Protein 6JF1 (pdb70)

Radius of gyration: 18.83 Å; Cα contacts (8 Å, |Δi|>4): 514; chains: 1; bounding box: 34×58×37 Å

Organism: Streptococcus pneumoniae serotype 4 (strain ATCC BAA-334 / TIGR4) (NCBI:txid170187)

Structure (mmCIF, N/CA/C/O backbone):
data_6JF1
#
_entry.id   6JF1
#
_cell.length_a   54.692
_cell.length_b   75.851
_cell.length_c   75.634
_cell.angle_alpha   90.00
_cell.angle_beta   90.00
_cell.angle_gamma   90.00
#
_symmetry.space_group_name_H-M   'P 21 21 21'
#
loop_
_entity.id
_entity.type
_entity.pdbx_description
1 polymer Lipoprotein
2 non-polymer METHIONINE
3 non-polymer 'ZINC ION'
4 non-polymer 'CHLORIDE ION'
5 non-polymer 'ACETATE ION'
6 non-polymer GLYCEROL
7 water water
#
loop_
_atom_site.group_PDB
_atom_site.id
_atom_site.type_symbol
_atom_site.label_atom_id
_atom_site.label_alt_id
_atom_site.label_comp_id
_atom_site.label_asym_id
_atom_site.label_entity_id
_atom_site.label_seq_id
_atom_site.pdbx_PDB_ins_code
_atom_site.Cartn_x
_atom_site.Cartn_y
_atom_site.Cartn_z
_atom_site.occupancy
_atom_site.B_iso_or_equiv
_atom_site.auth_seq_id
_atom_site.auth_comp_id
_atom_site.auth_asym_id
_atom_site.auth_atom_id
_atom_site.pdbx_PDB_model_num
ATOM 1 N N . MET A 1 1 ? -31.550 7.858 -11.215 1.00 40.20 -21 MET A N 1
ATOM 2 C CA . MET A 1 1 ? -30.949 9.033 -11.930 1.00 54.20 -21 MET A CA 1
ATOM 3 C C . MET A 1 1 ? -29.610 9.410 -11.288 1.00 53.77 -21 MET A C 1
ATOM 4 O O . MET A 1 1 ? -29.445 9.285 -10.068 1.00 58.64 -21 MET A O 1
ATOM 9 N N . ARG A 1 2 ? -28.705 9.933 -12.125 1.00 54.88 -20 ARG A N 1
ATOM 10 C CA . ARG A 1 2 ? -27.279 10.113 -11.806 1.00 52.37 -20 ARG A CA 1
ATOM 11 C C . ARG A 1 2 ? -27.058 11.332 -10.894 1.00 47.26 -20 ARG A C 1
ATOM 12 O O . ARG A 1 2 ? -27.783 12.328 -10.948 1.00 47.29 -20 ARG A O 1
ATOM 13 N N . GLY A 1 3 ? -26.050 11.206 -10.038 1.00 42.56 -19 GLY A N 1
ATOM 14 C CA . GLY A 1 3 ? -25.528 12.302 -9.240 1.00 39.82 -19 GLY A CA 1
ATOM 15 C C . GLY A 1 3 ? -26.364 12.602 -8.000 1.00 33.52 -19 GLY A C 1
ATOM 16 O O . GLY A 1 3 ? -26.366 13.768 -7.522 1.00 30.17 -19 GLY A O 1
ATOM 17 N N . SER A 1 4 ? -27.060 11.587 -7.470 1.00 27.86 -18 SER A N 1
ATOM 18 C CA . SER A 1 4 ? -27.754 11.768 -6.196 1.00 25.65 -18 SER A CA 1
ATOM 19 C C . SER A 1 4 ? -26.768 12.265 -5.121 1.00 22.91 -18 SER A C 1
ATOM 20 O O . SER A 1 4 ? -25.578 11.926 -5.116 1.00 20.44 -18 SER A O 1
ATOM 23 N N . HIS A 1 5 ? -27.237 13.178 -4.284 1.00 19.23 -17 HIS A N 1
ATOM 24 C CA . HIS A 1 5 ? -26.377 13.822 -3.325 1.00 19.81 -17 HIS A CA 1
ATOM 25 C C . HIS A 1 5 ? -27.214 14.574 -2.287 1.00 18.07 -17 HIS A C 1
ATOM 26 O O . HIS A 1 5 ? -28.406 14.752 -2.452 1.00 19.07 -17 HIS A O 1
ATOM 33 N N . HIS A 1 6 ? -26.545 15.054 -1.265 1.00 18.39 -16 HIS A N 1
ATOM 34 C CA . HIS A 1 6 ? -27.115 16.125 -0.430 1.00 17.69 -16 HIS A CA 1
ATOM 35 C C . HIS A 1 6 ? -26.012 17.079 0.016 1.00 19.11 -16 HIS A C 1
ATOM 36 O O . HIS A 1 6 ? -24.808 16.849 -0.312 1.00 21.45 -16 HIS A O 1
ATOM 43 N N . HIS A 1 7 ? -26.403 18.128 0.760 1.00 18.50 -15 HIS A N 1
ATOM 44 C CA . HIS A 1 7 ? -25.421 19.121 1.151 1.00 19.25 -15 HIS A CA 1
ATOM 45 C C . HIS A 1 7 ? -25.366 19.160 2.664 1.00 23.69 -15 HIS A C 1
ATOM 46 O O . HIS A 1 7 ? -26.371 18.921 3.333 1.00 20.13 -15 HIS A O 1
ATOM 53 N N . HIS A 1 8 ? -24.188 19.498 3.155 1.00 23.22 -14 HIS A N 1
ATOM 54 C CA . HIS A 1 8 ? -23.946 19.582 4.581 1.00 29.18 -14 HIS A CA 1
ATOM 55 C C . HIS A 1 8 ? -23.128 20.868 4.791 1.00 35.02 -14 HIS A C 1
ATOM 56 O O . HIS A 1 8 ? -21.909 20.898 4.452 1.00 28.72 -14 HIS A O 1
ATOM 63 N N . HIS A 1 9 ? -23.851 21.964 5.130 1.00 38.05 -13 HIS A N 1
ATOM 64 C CA . HIS A 1 9 ? -23.283 23.339 5.270 1.00 36.97 -13 HIS A CA 1
ATOM 65 C C . HIS A 1 9 ? -23.029 23.637 6.748 1.00 39.48 -13 HIS A C 1
ATOM 66 O O . HIS A 1 9 ? -23.952 23.597 7.540 1.00 38.00 -13 HIS A O 1
ATOM 73 N N . HIS A 1 10 ? -21.775 23.874 7.089 1.00 36.75 -12 HIS A N 1
ATOM 74 C CA . HIS A 1 10 ? -21.443 24.709 8.214 1.00 40.65 -12 HIS A CA 1
ATOM 75 C C . HIS A 1 10 ? -21.713 26.157 7.775 1.00 43.71 -12 HIS A C 1
ATOM 76 O O . HIS A 1 10 ? -21.758 27.042 8.610 1.00 56.80 -12 HIS A O 1
ATOM 83 N N . THR A 1 26 ? -14.078 33.382 4.137 1.00 32.50 34 THR A N 1
ATOM 84 C CA . THR A 1 26 ? -14.009 32.624 2.890 1.00 37.71 34 THR A CA 1
ATOM 85 C C . THR A 1 26 ? -14.591 31.205 3.062 1.00 36.17 34 THR A C 1
ATOM 86 O O . THR A 1 26 ? -14.387 30.513 4.086 1.00 33.29 34 THR A O 1
ATOM 90 N N . THR A 1 27 ? -15.358 30.801 2.058 1.00 29.53 35 THR A N 1
ATOM 91 C CA . THR A 1 27 ? -16.057 29.544 2.078 1.00 28.61 35 THR 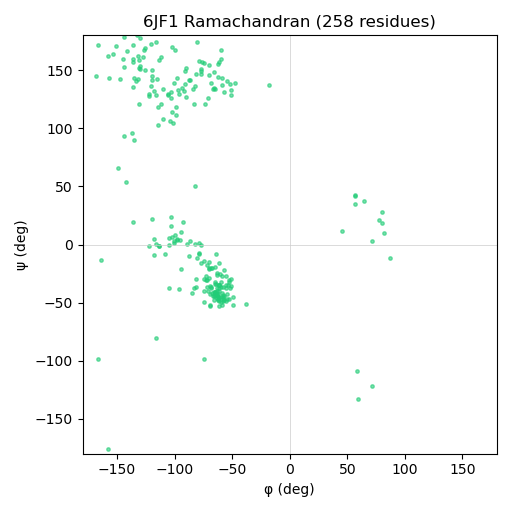A CA 1
ATOM 92 C C . THR A 1 27 ? -15.327 28.595 1.125 1.00 24.99 35 THR A C 1
ATOM 93 O O . THR A 1 27 ? -15.030 28.987 -0.001 1.00 25.21 35 THR A O 1
ATOM 97 N N . ILE A 1 28 ? -15.009 27.395 1.598 1.00 22.40 36 ILE A N 1
ATOM 98 C CA . ILE A 1 28 ? -14.361 26.361 0.757 1.00 21.69 36 ILE A CA 1
ATOM 99 C C . ILE A 1 28 ? -15.379 25.227 0.563 1.00 21.05 36 ILE A C 1
ATOM 100 O O . ILE A 1 28 ? -15.825 24.625 1.545 1.00 19.77 36 ILE A O 1
ATOM 105 N N . LYS A 1 29 ? -15.724 24.946 -0.681 1.00 20.48 37 LYS A N 1
ATOM 106 C CA . LYS A 1 29 ? -16.675 23.867 -0.998 1.00 22.96 37 LYS A CA 1
ATOM 107 C C . LYS A 1 29 ? -15.900 22.588 -1.358 1.00 21.23 37 LYS A C 1
ATOM 108 O O . LYS A 1 29 ? -14.999 22.609 -2.219 1.00 18.71 37 LYS A O 1
ATOM 112 N N . ILE A 1 30 ? -16.270 21.485 -0.721 1.00 18.69 38 ILE A N 1
ATOM 113 C CA . ILE A 1 30 ? -15.593 20.220 -0.867 1.00 19.10 38 ILE A CA 1
ATOM 114 C C . ILE A 1 30 ? -16.611 19.160 -1.352 1.00 20.38 38 ILE A C 1
ATOM 115 O O . ILE A 1 30 ? -17.696 19.043 -0.766 1.00 19.02 38 ILE A O 1
ATOM 120 N N . ALA A 1 31 ? -16.308 18.399 -2.409 1.00 17.87 39 ALA A N 1
ATOM 121 C CA . ALA A 1 31 ? -17.120 17.214 -2.763 1.00 18.01 39 ALA A CA 1
ATOM 122 C C . ALA A 1 31 ? -16.527 15.950 -2.140 1.00 18.48 39 ALA A C 1
ATOM 123 O O . ALA A 1 31 ? -15.310 15.688 -2.194 1.00 17.25 39 ALA A O 1
ATOM 125 N N . THR A 1 32 ? -17.415 15.157 -1.563 1.00 17.79 40 THR A N 1
ATOM 126 C CA . THR A 1 32 ? -17.096 13.866 -1.009 1.00 18.00 40 THR A CA 1
ATOM 127 C C . THR A 1 32 ? -18.137 12.855 -1.513 1.00 19.25 40 THR A C 1
ATOM 128 O O . THR A 1 32 ? -19.059 13.196 -2.296 1.00 15.67 40 THR A O 1
ATOM 132 N N . VAL A 1 33 ? -17.941 11.610 -1.061 1.00 18.51 41 VAL A N 1
ATOM 133 C CA . VAL A 1 33 ? -18.938 10.600 -1.103 1.00 18.76 41 VAL A CA 1
ATOM 134 C C . VAL A 1 33 ? -19.395 10.317 0.344 1.00 19.72 41 VAL A C 1
ATOM 135 O O . VAL A 1 33 ? -18.565 10.121 1.283 1.00 18.47 41 VAL A O 1
ATOM 139 N N . ASN A 1 34 ? -20.704 10.249 0.539 1.00 19.22 42 ASN A N 1
ATOM 140 C CA . ASN A 1 34 ? -21.323 10.095 1.893 1.00 20.90 42 ASN A CA 1
ATOM 141 C C . ASN A 1 34 ? -20.826 8.815 2.586 1.00 21.88 42 ASN A C 1
ATOM 142 O O . ASN A 1 34 ? -20.687 7.771 1.958 1.00 21.38 42 ASN A O 1
ATOM 147 N N . ARG A 1 35 ? -20.521 8.929 3.881 1.00 20.00 43 ARG A N 1
ATOM 148 C CA . ARG A 1 35 ? -20.153 7.779 4.718 1.00 23.12 43 ARG A CA 1
ATOM 149 C C . ARG A 1 35 ? -20.979 7.834 6.014 1.00 24.03 43 ARG A C 1
ATOM 150 O O . ARG A 1 35 ? -21.466 8.865 6.374 1.00 25.26 43 ARG A O 1
ATOM 158 N N . SER A 1 36 ? -21.124 6.706 6.682 1.00 27.70 44 SER A N 1
ATOM 159 C CA . SER A 1 36 ? -22.056 6.543 7.813 1.00 31.14 44 SER A CA 1
ATOM 160 C C . SER A 1 36 ? -21.337 6.581 9.163 1.00 32.02 44 SER A C 1
ATOM 161 O O . SER A 1 36 ? -20.123 6.527 9.255 1.00 31.20 44 SER A O 1
ATOM 164 N N . GLY A 1 37 ? -22.142 6.653 10.219 1.00 39.22 45 GLY A N 1
ATOM 165 C CA . GLY A 1 37 ? -21.644 6.707 11.588 1.00 36.83 45 GLY A CA 1
ATOM 166 C C . GLY A 1 37 ? -20.748 7.911 11.829 1.00 37.11 45 GLY A C 1
ATOM 167 O O . GLY A 1 37 ? -21.036 9.051 11.467 1.00 36.37 45 GLY A O 1
ATOM 168 N N . SER A 1 38 ? -19.626 7.659 12.457 1.00 33.43 46 SER A N 1
ATOM 169 C CA . SER A 1 38 ? -18.825 8.764 12.881 1.00 33.34 46 SER A CA 1
ATOM 170 C C . SER A 1 38 ? -17.741 9.116 11.837 1.00 27.08 46 SER A C 1
ATOM 171 O O . SER A 1 38 ? -16.857 9.900 12.157 1.00 23.34 46 SER A O 1
ATOM 174 N N . GLU A 1 39 ? -17.790 8.552 10.622 1.00 22.14 47 GLU A N 1
ATOM 175 C CA . GLU A 1 39 ? -16.629 8.596 9.705 1.00 26.23 47 GLU A CA 1
ATOM 176 C C . GLU A 1 39 ? -16.384 10.007 9.159 1.00 26.90 47 GLU A C 1
ATOM 177 O O . GLU A 1 39 ? -15.311 10.278 8.678 1.00 28.11 47 GLU A O 1
ATOM 183 N N . GLU A 1 40 ? -17.340 10.904 9.284 1.00 23.98 48 GLU A N 1
ATOM 184 C CA . GLU A 1 40 ? -17.157 12.250 8.722 1.00 23.41 48 GLU A CA 1
ATOM 185 C C . GLU A 1 40 ? -16.707 13.243 9.801 1.00 24.20 48 GLU A C 1
ATOM 186 O O . GLU A 1 40 ? -16.615 14.426 9.514 1.00 25.67 48 GLU A O 1
ATOM 192 N N . LYS A 1 41 ? -16.451 12.755 11.024 1.00 22.92 49 LYS A N 1
ATOM 193 C CA . LYS A 1 41 ? -16.110 13.645 12.119 1.00 25.45 49 LYS A CA 1
ATOM 194 C C . LYS A 1 41 ? -14.797 14.381 11.843 1.00 24.40 49 LYS A C 1
ATOM 195 O O . LYS A 1 41 ? -14.609 15.483 12.347 1.00 23.91 49 LYS A O 1
ATOM 201 N N . ARG A 1 42 ? -13.925 13.823 11.004 1.00 21.34 50 ARG A N 1
ATOM 202 C CA . ARG A 1 42 ? -12.695 14.516 10.655 1.00 21.25 50 ARG A CA 1
ATOM 203 C C . ARG A 1 42 ? -13.004 15.940 10.178 1.00 19.88 50 ARG A C 1
ATOM 204 O O . ARG A 1 42 ? -12.249 16.864 10.481 1.00 18.50 50 ARG A O 1
ATOM 212 N N . TRP A 1 43 ? -14.102 16.099 9.437 1.00 18.65 51 TRP A N 1
ATOM 213 C CA . TRP A 1 43 ? -14.467 17.367 8.866 1.00 21.46 51 TRP A CA 1
ATOM 214 C C . TRP A 1 43 ? -14.982 18.360 9.921 1.00 21.49 51 TRP A C 1
ATOM 215 O O . TRP A 1 43 ? -14.779 19.593 9.794 1.00 18.85 51 TRP A O 1
ATOM 226 N N . ASP A 1 44 ? -15.590 17.847 10.965 1.00 19.70 52 ASP A N 1
ATOM 227 C CA . ASP A 1 44 ? -16.002 18.760 12.054 1.00 21.97 52 ASP A CA 1
ATOM 228 C C . ASP A 1 44 ? -14.757 19.249 12.799 1.00 22.12 52 ASP A C 1
ATOM 229 O O . ASP A 1 44 ? -14.697 20.403 13.191 1.00 21.33 52 ASP A O 1
ATOM 234 N N . LYS A 1 45 ? -13.804 18.342 13.012 1.00 20.35 53 LYS A N 1
ATOM 235 C CA . LYS A 1 45 ? -12.573 18.724 13.664 1.00 21.50 53 LYS A CA 1
ATOM 236 C C . LYS A 1 45 ? -11.822 19.757 12.801 1.00 21.38 53 LYS A C 1
ATOM 237 O O . LYS A 1 45 ? -11.310 20.728 13.324 1.00 22.81 53 LYS A O 1
ATOM 243 N N . ILE A 1 46 ? -11.743 19.549 11.479 1.00 22.11 54 ILE A N 1
ATOM 244 C CA . ILE A 1 46 ? -11.014 20.482 10.601 1.00 23.07 54 ILE A CA 1
ATOM 245 C C . ILE A 1 46 ? -11.724 21.841 10.675 1.00 24.10 54 ILE A C 1
ATOM 246 O O . ILE A 1 46 ? -11.062 22.899 10.708 1.00 23.83 54 ILE A O 1
ATOM 251 N N . GLN A 1 47 ? -13.066 21.828 10.695 1.00 21.86 55 GLN A N 1
ATOM 252 C CA . GLN A 1 47 ? -13.806 23.105 10.726 1.00 22.89 55 GLN A CA 1
ATOM 253 C C . GLN A 1 47 ? -13.472 23.889 12.009 1.00 24.12 55 GLN A C 1
ATOM 254 O O . GLN A 1 47 ? -13.318 25.113 11.985 1.00 26.01 55 GLN A O 1
ATOM 260 N N . GLU A 1 48 ? -13.421 23.179 13.123 1.00 24.23 56 GLU A N 1
ATOM 261 C CA . GLU A 1 48 ? -13.091 23.712 14.431 1.00 26.46 56 GLU A CA 1
ATOM 262 C C . GLU A 1 48 ? -11.678 24.314 14.387 1.00 29.02 56 GLU A C 1
ATOM 263 O O . GLU A 1 48 ? -11.471 25.392 14.919 1.00 29.51 56 GLU A O 1
ATOM 269 N N . LEU A 1 49 ? -10.750 23.696 13.645 1.00 25.4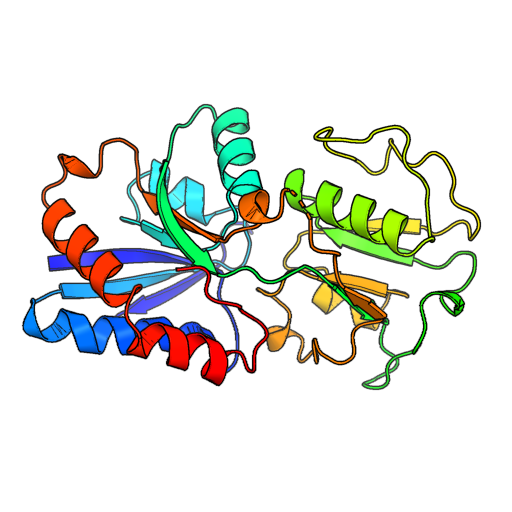2 57 LEU A N 1
ATOM 270 C CA . LEU A 1 49 ? -9.372 24.214 13.533 1.00 28.15 57 LEU A CA 1
ATOM 271 C C . LEU A 1 49 ? -9.270 25.456 12.644 1.00 28.93 57 LEU A C 1
ATOM 272 O O . LEU A 1 49 ? -8.328 26.204 12.822 1.00 30.20 57 LEU A O 1
ATOM 277 N N . VAL A 1 50 ? -10.118 25.629 11.630 1.00 27.14 58 VAL A N 1
ATOM 278 C CA . VAL A 1 50 ? -9.875 26.736 10.705 1.00 27.73 58 VAL A CA 1
ATOM 279 C C . VAL A 1 50 ? -10.870 27.878 10.956 1.00 30.04 58 VAL A C 1
ATOM 280 O O . VAL A 1 50 ? -10.897 28.847 10.196 1.00 26.16 58 VAL A O 1
ATOM 284 N N . LYS A 1 51 ? -11.674 27.734 12.012 1.00 31.19 59 LYS A N 1
ATOM 285 C CA . LYS A 1 51 ? -12.738 28.666 12.396 1.00 34.32 59 LYS A CA 1
ATOM 286 C C . LYS A 1 51 ? -12.121 30.040 12.700 1.00 35.56 59 LYS A C 1
ATOM 287 O O . LYS A 1 51 ? -12.561 31.059 12.201 1.00 34.18 59 LYS A O 1
ATOM 292 N N . LYS A 1 52 ? -11.076 30.052 13.505 1.00 37.22 60 LYS A N 1
ATOM 293 C CA . LYS A 1 52 ? -10.393 31.290 13.853 1.00 41.26 60 LYS A CA 1
ATOM 294 C C . LYS A 1 52 ? -9.847 31.941 12.583 1.00 40.93 60 LYS A C 1
ATOM 295 O O . LYS A 1 52 ? -9.690 33.156 12.553 1.00 44.42 60 LYS A O 1
ATOM 297 N N . ASP A 1 53 ? -9.582 31.155 11.542 1.00 35.21 61 ASP A N 1
ATOM 298 C CA . ASP A 1 53 ? -9.060 31.716 10.306 1.00 33.33 61 ASP A CA 1
ATOM 299 C C . ASP A 1 53 ? -10.192 32.279 9.447 1.00 33.91 61 ASP A C 1
ATOM 300 O O . ASP A 1 53 ? -9.931 32.743 8.360 1.00 31.87 61 ASP A O 1
ATOM 305 N N . GLY A 1 54 ? -11.443 32.214 9.894 1.00 33.24 62 GLY A N 1
ATOM 306 C CA . GLY A 1 54 ? -12.527 32.796 9.059 1.00 31.95 62 GLY A CA 1
ATOM 307 C C . GLY A 1 54 ? -12.964 31.880 7.909 1.00 30.24 62 GLY A C 1
ATOM 308 O O . GLY A 1 54 ? -13.598 32.349 6.974 1.00 30.65 62 GLY A O 1
ATOM 309 N N . ILE A 1 55 ? -12.660 30.580 7.974 1.00 25.84 63 ILE A N 1
ATOM 310 C CA . ILE A 1 55 ? -12.991 29.659 6.840 1.00 24.89 63 ILE A CA 1
ATOM 311 C C . ILE A 1 55 ? -14.235 28.822 7.197 1.00 22.87 63 ILE A C 1
ATOM 312 O O . ILE A 1 55 ? -14.278 28.157 8.238 1.00 22.96 63 ILE A O 1
ATOM 317 N N . THR A 1 56 ? -15.225 28.862 6.325 1.00 23.90 64 THR A N 1
ATOM 318 C CA . THR A 1 56 ? -16.401 27.992 6.433 1.00 25.70 64 THR A CA 1
ATOM 319 C C . THR A 1 56 ? -16.240 26.866 5.399 1.00 24.74 64 THR A C 1
ATOM 320 O O . THR A 1 56 ? -15.865 27.138 4.231 1.00 22.75 64 THR A O 1
ATOM 324 N N . LEU A 1 57 ? -16.441 25.633 5.847 1.00 23.17 65 LEU A N 1
ATOM 325 C CA . LEU A 1 57 ? -16.437 24.503 4.922 1.00 22.85 65 LEU A CA 1
ATOM 326 C C . LEU A 1 57 ? -17.889 24.181 4.571 1.00 22.55 65 LEU A C 1
ATOM 327 O O . LEU A 1 57 ? -18.742 24.274 5.417 1.00 23.11 65 LEU A O 1
ATOM 332 N N . GLU A 1 58 ? -18.139 23.800 3.336 1.00 22.54 66 GLU A N 1
ATOM 333 C CA . GLU A 1 58 ? -19.479 23.358 2.864 1.00 21.82 66 GLU A CA 1
ATOM 334 C C . GLU A 1 58 ? -19.268 22.114 2.009 1.00 20.95 66 GLU A C 1
ATOM 335 O O . GLU A 1 58 ? -18.324 22.079 1.246 1.00 20.79 66 GLU A O 1
ATOM 341 N N . PHE A 1 59 ? -20.075 21.081 2.174 1.00 20.44 67 PHE A N 1
ATOM 342 C CA . PHE A 1 59 ? -19.807 19.791 1.579 1.00 18.81 67 PHE A CA 1
ATOM 343 C C . PHE A 1 59 ? -20.938 19.463 0.624 1.00 22.10 67 PHE A C 1
ATOM 344 O O . PHE A 1 59 ? -22.119 19.640 1.021 1.00 18.95 67 PHE A O 1
ATOM 352 N N . THR A 1 60 ? -20.574 19.033 -0.619 1.00 20.08 68 THR A N 1
ATOM 353 C CA . THR A 1 60 ? -21.518 18.299 -1.478 1.00 18.73 68 THR A CA 1
ATOM 354 C C . THR A 1 60 ? -21.199 16.792 -1.336 1.00 19.41 68 THR A C 1
ATOM 355 O O . THR A 1 60 ? -20.134 16.339 -1.820 1.00 17.37 68 THR A O 1
ATOM 359 N N . GLU A 1 61 ? -22.096 16.003 -0.708 1.00 18.81 69 GLU A N 1
ATOM 360 C CA . GLU A 1 61 ? -21.825 14.564 -0.439 1.00 20.91 69 GLU A CA 1
ATOM 361 C C . GLU A 1 61 ? -22.575 13.726 -1.481 1.00 20.45 69 GLU A C 1
ATOM 362 O O . GLU A 1 61 ? -23.823 13.596 -1.414 1.00 17.70 69 GLU A O 1
ATOM 368 N N . PHE A 1 62 ? -21.834 13.201 -2.441 1.00 18.02 70 PHE A N 1
ATOM 369 C CA . PHE A 1 62 ? -22.412 12.395 -3.506 1.00 18.69 70 PHE A CA 1
ATOM 370 C C . PHE A 1 62 ? -22.641 10.976 -2.981 1.00 20.87 70 PHE A C 1
ATOM 371 O O . PHE A 1 62 ? -22.231 10.642 -1.836 1.00 20.26 70 PHE A O 1
ATOM 379 N N . THR A 1 63 ? -23.276 10.130 -3.793 1.00 19.26 71 THR A N 1
ATOM 380 C CA . THR A 1 63 ? -23.513 8.751 -3.300 1.00 20.66 71 THR A CA 1
ATOM 381 C C . THR A 1 63 ? -22.627 7.718 -4.011 1.00 22.85 71 THR A C 1
ATOM 382 O O . THR A 1 63 ? -22.637 6.533 -3.610 1.00 22.63 71 THR A O 1
ATOM 386 N N . ASP A 1 64 ? -21.909 8.129 -5.043 1.00 21.94 72 ASP A N 1
ATOM 387 C CA . ASP A 1 64 ? -21.082 7.202 -5.795 1.00 24.46 72 ASP A CA 1
ATOM 388 C C . ASP A 1 64 ? -19.889 7.967 -6.382 1.00 22.03 72 ASP A C 1
ATOM 389 O O . ASP A 1 64 ? -19.843 9.228 -6.352 1.00 23.66 72 ASP A O 1
ATOM 394 N N . TYR A 1 65 ? -18.960 7.199 -6.939 1.00 20.37 73 TYR A N 1
ATOM 395 C CA . TYR A 1 65 ? -17.626 7.678 -7.303 1.00 18.11 73 TYR A CA 1
ATOM 396 C C . TYR A 1 65 ? -17.659 8.417 -8.647 1.00 20.69 73 TYR A C 1
ATOM 397 O O . TYR A 1 65 ? -16.655 9.080 -9.014 1.00 18.84 73 TYR A O 1
ATOM 406 N N . SER A 1 66 ? -18.758 8.331 -9.390 1.00 20.53 74 SER A N 1
ATOM 407 C CA . SER A 1 66 ? -18.748 8.959 -10.734 1.00 26.99 74 SER A CA 1
ATOM 408 C C . SER A 1 66 ? -18.786 10.496 -10.713 1.00 26.62 74 SER A C 1
ATOM 409 O O . SER A 1 66 ? -18.453 11.082 -11.729 1.00 28.74 74 SER A O 1
ATOM 412 N N . GLN A 1 67 ? -19.175 11.164 -9.614 1.00 26.96 75 GLN A N 1
ATOM 413 C CA . GLN A 1 67 ? -19.593 12.583 -9.695 1.00 27.21 75 GLN A CA 1
ATOM 414 C C . GLN A 1 67 ? -18.549 13.568 -9.153 1.00 27.25 75 GLN A C 1
ATOM 415 O O . GLN A 1 67 ? -18.477 14.645 -9.691 1.00 27.53 75 GLN A O 1
ATOM 421 N N . PRO A 1 68 ? -17.806 13.253 -8.052 1.00 25.48 76 PRO A N 1
ATOM 422 C CA . PRO A 1 68 ? -17.015 14.390 -7.435 1.00 22.29 76 PRO A CA 1
ATOM 423 C C . PRO A 1 68 ? -15.944 15.075 -8.307 1.00 20.80 76 PRO A C 1
ATOM 424 O O . PRO A 1 68 ? -15.693 16.298 -8.154 1.00 21.14 76 PRO A O 1
ATOM 428 N N . ASN A 1 69 ? -15.285 14.312 -9.166 1.00 18.32 77 ASN A N 1
ATOM 429 C CA . ASN A 1 69 ? -14.207 14.840 -10.007 1.00 18.85 77 ASN A CA 1
ATOM 430 C C . ASN A 1 69 ? -14.833 15.786 -11.037 1.00 19.09 77 ASN A C 1
ATOM 431 O O . ASN A 1 69 ? -14.297 16.856 -11.311 1.00 19.48 77 ASN A O 1
ATOM 436 N N . LYS A 1 70 ? -15.967 15.362 -11.600 1.00 19.89 78 LYS A N 1
ATOM 437 C CA . LYS A 1 70 ? -16.739 16.229 -12.527 1.00 22.51 78 LYS A CA 1
ATOM 438 C C . LYS A 1 70 ? -17.127 17.541 -11.830 1.00 22.99 78 LYS A C 1
ATOM 439 O O . LYS A 1 70 ? -17.000 18.605 -12.421 1.00 24.31 78 LYS A O 1
ATOM 444 N N . ALA A 1 71 ? -17.643 17.470 -10.601 1.00 24.05 79 ALA A N 1
ATOM 445 C CA . ALA A 1 71 ? -17.989 18.697 -9.826 1.00 22.02 79 ALA A CA 1
ATOM 446 C C . ALA A 1 71 ? -16.779 19.628 -9.701 1.00 22.12 79 ALA A C 1
ATOM 447 O O . ALA A 1 71 ? -16.910 20.872 -9.779 1.00 24.60 79 ALA A O 1
ATOM 449 N N . THR A 1 72 ? -15.600 19.034 -9.537 1.00 21.92 80 THR A N 1
ATOM 450 C CA . THR A 1 72 ? -14.383 19.809 -9.349 1.00 22.06 80 THR A CA 1
ATOM 451 C C . THR A 1 72 ? -13.936 20.447 -10.681 1.00 23.62 80 THR A C 1
ATOM 452 O O . THR A 1 72 ? -13.548 21.637 -10.726 1.00 24.16 80 THR A O 1
ATOM 456 N N . ALA A 1 73 ? -13.874 19.650 -11.743 1.00 22.57 81 ALA A N 1
ATOM 457 C CA . ALA A 1 73 ? -13.410 20.163 -13.053 1.00 20.50 81 ALA A CA 1
ATOM 458 C C . ALA A 1 73 ? -14.368 21.272 -13.510 1.00 23.05 81 ALA A C 1
ATOM 459 O O . ALA A 1 73 ? -13.946 22.272 -14.080 1.00 24.91 81 ALA A O 1
ATOM 461 N N . ASP A 1 74 ? -15.664 21.119 -13.194 1.00 24.26 82 ASP A N 1
ATOM 462 C CA . ASP A 1 74 ? -16.709 22.093 -13.580 1.00 24.84 82 ASP A CA 1
ATOM 463 C C . ASP A 1 74 ? -16.707 23.320 -12.669 1.00 26.49 82 ASP A C 1
ATOM 464 O O . ASP A 1 74 ? -17.415 24.268 -12.943 1.00 31.35 82 ASP A O 1
ATOM 469 N N . GLY A 1 75 ? -15.951 23.336 -11.587 1.00 27.71 83 GLY A N 1
ATOM 470 C CA . GLY A 1 75 ? -15.976 24.531 -10.726 1.00 25.03 83 GLY A CA 1
ATOM 471 C C . GLY A 1 75 ? -17.156 24.581 -9.756 1.00 26.59 83 GLY A C 1
ATOM 472 O O . GLY A 1 75 ? -17.334 25.595 -9.111 1.00 32.36 83 GLY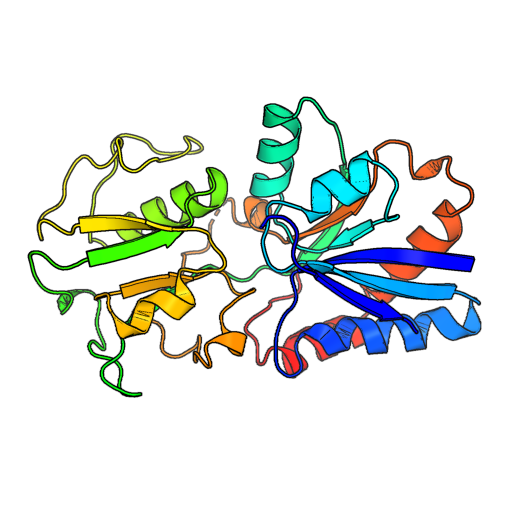 A O 1
ATOM 473 N N . GLU A 1 76 ? -17.950 23.527 -9.590 1.00 24.49 84 GLU A N 1
ATOM 474 C CA . GLU A 1 76 ? -19.042 23.579 -8.603 1.00 25.02 84 GLU A CA 1
ATOM 475 C C . GLU A 1 76 ? -18.494 23.502 -7.160 1.00 26.82 84 GLU A C 1
ATOM 476 O O . GLU A 1 76 ? -19.168 23.939 -6.216 1.00 23.47 84 GLU A O 1
ATOM 482 N N . VAL A 1 77 ? -17.317 22.869 -6.973 1.00 20.54 85 VAL A N 1
ATOM 483 C CA . VAL A 1 77 ? -16.655 22.780 -5.676 1.00 21.26 85 VAL A CA 1
ATOM 484 C C . VAL A 1 77 ? -15.176 23.158 -5.833 1.00 22.81 85 VAL A C 1
ATOM 485 O O . VAL A 1 77 ? -14.631 23.132 -6.963 1.00 23.86 85 VAL A O 1
ATOM 489 N N . ASP A 1 78 ? -14.529 23.480 -4.699 1.00 18.80 86 ASP A N 1
ATOM 490 C CA . ASP A 1 78 ? -13.110 23.837 -4.689 1.00 22.06 86 ASP A CA 1
ATOM 491 C C . ASP A 1 78 ? -12.206 22.598 -4.615 1.00 19.71 86 ASP A C 1
ATOM 492 O O . ASP A 1 78 ? -11.147 22.637 -5.196 1.00 19.84 86 ASP A O 1
ATOM 497 N N . LEU A 1 79 ? -12.562 21.601 -3.790 1.00 17.23 87 LEU A N 1
ATOM 498 C CA . LEU A 1 79 ? -11.723 20.426 -3.507 1.00 17.55 87 LEU A CA 1
ATOM 499 C C . LEU A 1 79 ? -12.632 19.207 -3.558 1.00 18.41 87 LEU A C 1
ATOM 500 O O . LEU A 1 79 ? -13.878 19.342 -3.414 1.00 17.30 87 LEU A O 1
ATOM 505 N N . ASN A 1 80 ? -12.005 18.051 -3.744 1.00 17.19 88 ASN A N 1
ATOM 506 C CA . ASN A 1 80 ? -12.718 16.810 -3.485 1.00 17.09 88 ASN A CA 1
ATOM 507 C C . ASN A 1 80 ? -11.855 15.933 -2.585 1.00 17.34 88 ASN A C 1
ATOM 508 O O . ASN A 1 80 ? -10.575 16.020 -2.581 1.00 16.91 88 ASN A O 1
ATOM 513 N N . ALA A 1 81 ? -12.542 15.071 -1.834 1.00 16.21 89 ALA A N 1
ATOM 514 C CA . ALA A 1 81 ? -11.836 14.184 -0.978 1.00 17.18 89 ALA A CA 1
ATOM 515 C C . ALA A 1 81 ? -12.581 12.851 -0.960 1.00 18.26 89 ALA A C 1
ATOM 516 O O . ALA A 1 81 ? -13.525 12.690 -0.159 1.00 20.32 89 ALA A O 1
ATOM 518 N N . PHE A 1 82 ? -12.190 11.898 -1.828 1.00 16.43 90 PHE A N 1
ATOM 519 C CA . PHE A 1 82 ? -12.969 10.668 -1.918 1.00 17.06 90 PHE A CA 1
ATOM 520 C C . PHE A 1 82 ? -12.191 9.559 -2.641 1.00 17.63 90 PHE A C 1
ATOM 521 O O . PHE A 1 82 ? -12.640 8.446 -2.606 1.00 19.42 90 PHE A O 1
ATOM 529 N N . GLN A 1 83 ? -11.071 9.833 -3.328 1.00 17.60 91 GLN A N 1
ATOM 530 C CA . GLN A 1 83 ? -10.541 8.815 -4.236 1.00 16.81 91 GLN A CA 1
ATOM 531 C C . GLN A 1 83 ? -9.081 8.541 -3.882 1.00 17.50 91 GLN A C 1
ATOM 532 O O . GLN A 1 83 ? -8.465 9.303 -3.116 1.00 17.10 91 GLN A O 1
ATOM 538 N N . HIS A 1 84 ? -8.550 7.467 -4.493 1.00 17.09 92 HIS A N 1
ATOM 539 C CA . HIS A 1 84 ? -7.100 7.135 -4.412 1.00 17.02 92 HIS A CA 1
ATOM 540 C C . HIS A 1 84 ? -6.388 7.607 -5.689 1.00 17.50 92 HIS A C 1
ATOM 541 O O . HIS A 1 84 ? -7.018 8.045 -6.676 1.00 16.27 92 HIS A O 1
ATOM 548 N N . TYR A 1 85 ? -5.062 7.605 -5.638 1.00 18.71 93 TYR A N 1
ATOM 549 C CA . TYR A 1 85 ? -4.252 8.077 -6.814 1.00 20.53 93 TYR A CA 1
ATOM 550 C C . TYR A 1 85 ? -4.637 7.329 -8.104 1.00 20.01 93 TYR A C 1
ATOM 551 O O . TYR A 1 85 ? -4.715 7.913 -9.189 1.00 18.74 93 TYR A O 1
ATOM 560 N N . ASN A 1 86 ? -4.833 6.021 -8.027 1.00 20.39 94 ASN A N 1
ATOM 561 C CA . ASN A 1 86 ? -5.105 5.268 -9.276 1.00 21.04 94 ASN A CA 1
ATOM 562 C C . ASN A 1 86 ? -6.431 5.701 -9.897 1.00 20.46 94 ASN A C 1
ATOM 563 O O . ASN A 1 86 ? -6.532 5.834 -11.127 1.00 16.97 94 ASN A O 1
ATOM 568 N N . PHE A 1 87 ? -7.444 5.874 -9.044 1.00 17.41 95 PHE A N 1
ATOM 569 C CA . PHE A 1 87 ? -8.738 6.304 -9.527 1.00 18.37 95 PHE A CA 1
ATOM 570 C C . PHE A 1 87 ? -8.570 7.662 -10.214 1.00 17.79 95 PHE A C 1
ATOM 571 O O . PHE A 1 87 ? -9.168 7.901 -11.287 1.00 19.48 95 PHE A O 1
ATOM 579 N N . LEU A 1 88 ? -7.818 8.574 -9.573 1.00 18.15 96 LEU A N 1
ATOM 580 C CA . LEU A 1 88 ? -7.632 9.951 -10.120 1.00 19.02 96 LEU A CA 1
ATOM 581 C C . LEU A 1 88 ? -6.934 9.912 -11.492 1.00 19.50 96 LEU A C 1
ATOM 582 O O . LEU A 1 88 ? -7.398 10.534 -12.461 1.00 19.13 96 LEU A O 1
ATOM 587 N N . ASN A 1 89 ? -5.787 9.235 -11.528 1.00 20.36 97 ASN A N 1
ATOM 588 C CA . ASN A 1 89 ? -4.997 9.089 -12.768 1.00 22.40 97 ASN A CA 1
ATOM 589 C C . ASN A 1 89 ? -5.897 8.539 -13.875 1.00 20.88 97 ASN A C 1
ATOM 590 O O . ASN A 1 89 ? -5.910 9.058 -14.971 1.00 22.16 97 ASN A O 1
ATOM 595 N N . ASN A 1 90 ? -6.659 7.508 -13.572 1.00 20.52 98 ASN A N 1
ATOM 596 C CA . ASN A 1 90 ? -7.506 6.915 -14.581 1.00 22.00 98 ASN A CA 1
ATOM 597 C C . ASN A 1 90 ? -8.605 7.898 -15.044 1.00 22.66 98 ASN A C 1
ATOM 598 O O . ASN A 1 90 ? -8.908 7.994 -16.254 1.00 20.34 98 ASN A O 1
ATOM 603 N N . TRP A 1 91 ? -9.234 8.586 -14.093 1.00 19.82 99 TRP A N 1
ATOM 604 C CA . TRP A 1 91 ? -10.299 9.540 -14.396 1.00 20.21 99 TRP A CA 1
ATOM 605 C C . TRP A 1 91 ? -9.749 10.683 -15.281 1.00 20.14 99 TRP A C 1
ATOM 606 O O . TRP A 1 91 ? -10.415 11.122 -16.208 1.00 19.97 99 TRP A O 1
ATOM 617 N N . ASN A 1 92 ? -8.576 11.210 -14.935 1.00 19.02 100 ASN A N 1
ATOM 618 C CA . ASN A 1 92 ? -7.970 12.265 -15.723 1.00 22.52 100 ASN A CA 1
ATOM 619 C C . ASN A 1 92 ? -7.784 11.751 -17.167 1.00 25.24 100 ASN A C 1
ATOM 620 O O . ASN A 1 92 ? -8.205 12.424 -18.120 1.00 26.43 100 ASN A O 1
ATOM 625 N N . LYS A 1 93 ? -7.213 10.553 -17.320 1.00 24.86 101 LYS A N 1
ATOM 626 C CA . LYS A 1 93 ? -6.868 10.027 -18.663 1.00 28.73 101 LYS A CA 1
ATOM 627 C C . LYS A 1 93 ? -8.150 9.856 -19.487 1.00 31.22 101 LYS A C 1
ATOM 628 O O . LYS A 1 93 ? -8.206 10.317 -20.635 1.00 33.88 101 LYS A O 1
ATOM 632 N N . GLU A 1 94 ? -9.170 9.253 -18.878 1.00 30.16 102 GLU A N 1
ATOM 633 C CA . GLU A 1 94 ? -10.436 8.958 -19.535 1.00 34.32 102 GLU A CA 1
ATOM 634 C C . GLU A 1 94 ? -11.177 10.233 -19.948 1.00 37.00 102 GLU A C 1
ATOM 635 O O . GLU A 1 94 ? -11.897 10.232 -20.971 1.00 33.57 102 GLU A O 1
ATOM 641 N N . ASN A 1 95 ? -11.044 11.298 -19.155 1.00 32.15 103 ASN A N 1
ATOM 642 C CA . ASN A 1 95 ? -11.852 12.479 -19.371 1.00 30.47 103 ASN A CA 1
ATOM 643 C C . ASN A 1 95 ? -11.020 13.606 -20.021 1.00 31.87 103 ASN A C 1
ATOM 644 O O . ASN A 1 95 ? -11.521 14.697 -20.221 1.00 28.57 103 ASN A O 1
ATOM 649 N N . GLY A 1 96 ? -9.741 13.349 -20.278 1.00 31.39 104 GLY A N 1
ATOM 650 C CA . GLY A 1 96 ? -8.780 14.332 -20.750 1.00 33.84 104 GLY A CA 1
ATOM 651 C C . GLY A 1 96 ? -8.661 15.531 -19.834 1.00 36.68 104 GLY A C 1
ATOM 652 O O . GLY A 1 96 ? -8.593 16.649 -20.335 1.00 35.10 104 GLY A O 1
ATOM 653 N N . LYS A 1 97 ? -8.646 15.312 -18.503 1.00 33.61 105 LYS A N 1
ATOM 654 C CA . LYS A 1 97 ? -8.513 16.434 -17.546 1.00 29.67 105 LYS A CA 1
ATOM 655 C C . LYS A 1 97 ? -7.197 16.287 -16.773 1.00 25.29 105 LYS A C 1
ATOM 656 O O . LYS A 1 97 ? -6.490 15.308 -16.943 1.00 23.82 105 LYS A O 1
ATOM 662 N N . ASP A 1 98 ? -6.865 17.272 -15.953 1.00 26.07 106 ASP A N 1
ATOM 663 C CA . ASP A 1 98 ? -5.620 17.228 -15.215 1.00 27.06 106 ASP A CA 1
ATOM 664 C C . ASP A 1 98 ? -5.831 17.805 -13.800 1.00 27.06 106 ASP A C 1
ATOM 665 O O . ASP A 1 98 ? -5.118 18.741 -13.414 1.00 26.80 106 ASP A O 1
ATOM 670 N N . LEU A 1 99 ? -6.814 17.297 -13.046 1.00 21.48 107 LEU A N 1
ATOM 671 C CA . LEU A 1 99 ? -6.902 17.578 -11.595 1.00 18.80 107 LEU A CA 1
ATOM 672 C C . LEU A 1 99 ? -5.654 17.004 -10.921 1.00 18.56 107 LEU A C 1
ATOM 673 O O . LEU A 1 99 ? -5.068 16.055 -11.398 1.00 18.66 107 LEU A O 1
ATOM 678 N N . VAL A 1 100 ? -5.304 17.561 -9.784 1.00 18.70 108 VAL A N 1
ATOM 679 C CA . VAL A 1 100 ? -4.023 17.231 -9.139 1.00 20.14 108 VAL A CA 1
ATOM 680 C C . VAL A 1 100 ? -4.313 16.891 -7.675 1.00 19.47 108 VAL A C 1
ATOM 681 O O . VAL A 1 100 ? -5.264 17.423 -7.114 1.00 18.87 108 VAL A O 1
ATOM 685 N N . ALA A 1 101 ? -3.473 16.025 -7.100 1.00 18.71 109 ALA A N 1
ATOM 686 C CA . ALA A 1 101 ? -3.465 15.698 -5.695 1.00 18.65 109 ALA A CA 1
ATOM 687 C C . ALA A 1 101 ? -2.629 16.767 -4.979 1.00 21.37 109 ALA A C 1
ATOM 688 O O . ALA A 1 101 ? -1.573 17.138 -5.522 1.00 21.65 109 ALA A O 1
ATOM 690 N N . ILE A 1 102 ? -3.117 17.317 -3.837 1.00 19.76 110 ILE A N 1
ATOM 691 C CA . ILE A 1 102 ? -2.380 18.370 -3.118 1.00 19.47 110 ILE A CA 1
ATOM 692 C C . ILE A 1 102 ? -2.108 17.910 -1.681 1.00 17.93 110 ILE A C 1
ATOM 693 O O . ILE A 1 102 ? -1.519 18.662 -0.916 1.00 18.63 110 ILE A O 1
ATOM 698 N N . ALA A 1 103 ? -2.568 16.705 -1.306 1.00 20.06 111 ALA A N 1
ATOM 699 C CA . ALA A 1 103 ? -2.281 16.090 0.016 1.00 20.88 111 ALA A CA 1
ATOM 700 C C . ALA A 1 103 ? -2.708 14.627 -0.022 1.00 22.18 111 ALA A C 1
ATOM 701 O O . ALA A 1 103 ? -3.744 14.327 -0.638 1.00 20.23 111 ALA A O 1
ATOM 703 N N . ASP A 1 104 ? -1.973 13.742 0.672 1.00 20.09 112 ASP A N 1
ATOM 704 C CA . ASP A 1 104 ? -2.422 12.360 0.907 1.00 20.56 112 ASP A CA 1
ATOM 705 C C . ASP A 1 104 ? -3.197 12.297 2.230 1.00 22.03 112 ASP A C 1
ATOM 706 O O . ASP A 1 104 ? -2.912 13.047 3.162 1.00 22.01 112 ASP A O 1
ATOM 711 N N . THR A 1 105 ? -4.177 11.394 2.325 1.00 20.73 113 THR A N 1
ATOM 712 C CA . THR A 1 105 ? -5.032 11.365 3.519 1.00 18.60 113 THR A CA 1
ATOM 713 C C . THR A 1 105 ? -4.826 10.033 4.239 1.00 18.07 113 THR A C 1
ATOM 714 O O . THR A 1 105 ? -4.013 9.930 5.163 1.00 20.44 113 THR A O 1
ATOM 718 N N . TYR A 1 106 ? -5.482 8.984 3.749 1.00 18.00 114 TYR A N 1
ATOM 719 C CA . TYR A 1 106 ? -5.466 7.729 4.408 1.00 16.52 114 TYR A CA 1
ATOM 720 C C . TYR A 1 106 ? -5.398 6.588 3.364 1.00 18.19 114 TYR A C 1
ATOM 721 O O . TYR A 1 106 ? -5.571 6.808 2.148 1.00 17.63 114 TYR A O 1
ATOM 730 N N . ILE A 1 107 ? -5.099 5.377 3.837 1.00 19.34 115 ILE A N 1
ATOM 731 C CA . ILE A 1 107 ? -5.255 4.151 3.067 1.00 19.64 115 ILE A CA 1
ATOM 732 C C . ILE A 1 107 ? -6.236 3.267 3.837 1.00 20.68 115 ILE A C 1
ATOM 733 O O . ILE A 1 107 ? -6.312 3.332 5.059 1.00 20.76 115 ILE A O 1
ATOM 738 N N . SER A 1 108 ? -7.089 2.577 3.085 1.00 20.77 116 SER A N 1
ATOM 739 C CA . SER A 1 108 ? -7.955 1.562 3.624 1.00 21.59 116 SER A CA 1
ATOM 740 C C . SER A 1 108 ? -7.942 0.321 2.699 1.00 23.05 116 SER A C 1
ATOM 741 O O . SER A 1 108 ? -8.766 0.221 1.787 1.00 22.53 116 SER A O 1
ATOM 744 N N . PRO A 1 109 ? -7.023 -0.631 2.940 1.00 23.25 117 PRO A N 1
ATOM 745 C CA . PRO A 1 109 ? -6.888 -1.798 2.071 1.00 24.30 117 PRO A CA 1
ATOM 746 C C . PRO A 1 109 ? -8.246 -2.494 1.849 1.00 24.86 117 PRO A C 1
ATOM 747 O O . PRO A 1 109 ? -9.004 -2.753 2.806 1.00 24.58 117 PRO A O 1
ATOM 751 N N . ILE A 1 110 ? -8.598 -2.731 0.584 1.00 22.51 118 ILE A N 1
ATOM 752 C CA . ILE A 1 110 ? -9.966 -3.184 0.287 1.00 21.15 118 ILE A CA 1
ATOM 753 C C . ILE A 1 110 ? -10.144 -4.624 0.797 1.00 21.05 118 ILE A C 1
ATOM 754 O O . ILE A 1 110 ? -9.166 -5.388 0.859 1.00 24.66 118 ILE A O 1
ATOM 759 N N . ARG A 1 111 ? -11.380 -5.025 1.104 1.00 21.43 119 ARG A N 1
ATOM 760 C CA . ARG A 1 111 ? -11.618 -6.300 1.739 1.00 22.88 119 ARG A CA 1
ATOM 761 C C . ARG A 1 111 ? -12.713 -7.066 0.995 1.00 25.56 119 ARG A C 1
ATOM 762 O O . ARG A 1 111 ? -13.623 -6.485 0.392 1.00 23.43 119 ARG A O 1
ATOM 770 N N . LEU A 1 112 ? -12.598 -8.385 1.094 1.00 25.02 120 LEU A N 1
ATOM 771 C CA . LEU A 1 112 ? -13.620 -9.277 0.656 1.00 24.15 120 LEU A CA 1
ATOM 772 C C . LEU A 1 112 ? -14.482 -9.675 1.861 1.00 25.04 120 LEU A C 1
ATOM 773 O O . LEU A 1 112 ? -13.947 -10.019 2.925 1.00 22.23 120 LEU A O 1
ATOM 778 N N . TYR A 1 113 ? -15.805 -9.608 1.676 1.00 23.61 121 TYR A N 1
ATOM 779 C CA . TYR A 1 113 ? -16.776 -9.856 2.767 1.00 27.03 121 TYR A CA 1
ATOM 780 C C . TYR A 1 113 ? -17.665 -11.045 2.389 1.00 27.31 121 TYR A C 1
ATOM 781 O O . TYR A 1 113 ? -18.000 -11.222 1.210 1.00 23.06 121 TYR A O 1
ATOM 790 N N . SER A 1 114 ? -18.047 -11.830 3.400 1.00 27.13 122 SER A N 1
ATOM 791 C CA . SER A 1 114 ? -18.966 -12.916 3.171 1.00 32.42 122 SER A CA 1
ATOM 792 C C . SER A 1 114 ? -20.350 -12.351 2.857 1.00 33.12 122 SER A C 1
ATOM 793 O O . SER A 1 114 ? -20.792 -11.352 3.465 1.00 30.06 122 SER A O 1
ATOM 796 N N . GLY A 1 115 ? -21.050 -13.073 1.984 1.00 32.00 123 GLY A N 1
ATOM 797 C CA . GLY A 1 115 ? -22.504 -12.914 1.828 1.00 34.65 123 GLY A CA 1
ATOM 798 C C . GLY A 1 115 ? -23.206 -13.216 3.144 1.00 34.61 123 GLY A C 1
ATOM 799 O O . GLY A 1 115 ? -22.614 -13.855 4.024 1.00 32.84 123 GLY A O 1
ATOM 800 N N . LEU A 1 116 ? -24.438 -12.732 3.284 1.00 36.19 124 LEU A N 1
ATOM 801 C CA . LEU A 1 116 ? -25.144 -12.744 4.568 1.00 39.23 124 LEU A CA 1
ATOM 802 C C . LEU A 1 116 ? -26.375 -13.651 4.470 1.00 41.64 124 LEU A C 1
ATOM 803 O O . LEU A 1 116 ? -27.017 -13.726 3.413 1.00 41.04 124 LEU A O 1
ATOM 808 N N . ASN A 1 117 ? -26.646 -14.379 5.553 1.00 44.31 125 ASN A N 1
ATOM 809 C CA . ASN A 1 117 ? -27.944 -15.067 5.729 1.00 50.66 125 ASN A CA 1
ATOM 810 C C . ASN A 1 117 ? -28.626 -14.402 6.927 1.00 53.53 125 ASN A C 1
ATOM 811 O O . ASN A 1 117 ? -28.232 -14.630 8.075 1.00 53.57 125 ASN A O 1
ATOM 813 N N . GLY A 1 118 ? -29.596 -13.538 6.640 1.00 52.01 126 GLY A N 1
ATOM 814 C CA . GLY A 1 118 ? -30.027 -12.525 7.610 1.00 58.63 126 GLY A CA 1
ATOM 815 C C . GLY A 1 118 ? -28.871 -11.627 8.026 1.00 55.31 126 GLY A C 1
ATOM 816 O O . GLY A 1 118 ? -28.382 -10.815 7.235 1.00 66.21 126 GLY A O 1
ATOM 817 N N . SER A 1 119 ? -28.406 -11.771 9.260 1.00 51.79 127 SER A N 1
ATOM 818 C CA . SER A 1 119 ? -27.281 -10.964 9.722 1.00 49.04 127 SER A CA 1
ATOM 819 C C . SER A 1 119 ? -26.101 -11.876 10.081 1.00 51.99 127 SER A C 1
ATOM 820 O O . SER A 1 119 ? -25.081 -11.403 10.581 1.00 53.49 127 SER A O 1
ATOM 821 N N . ALA A 1 120 ? -26.230 -13.182 9.845 1.00 46.23 128 ALA A N 1
ATOM 822 C CA . ALA A 1 120 ? -25.069 -14.068 9.979 1.00 43.75 128 ALA A CA 1
ATOM 823 C C . ALA A 1 120 ? -24.285 -14.106 8.652 1.00 41.73 128 ALA A C 1
ATOM 824 O O . ALA A 1 120 ? -24.878 -14.109 7.566 1.00 42.63 128 ALA A O 1
ATOM 825 N N . ASN A 1 121 ? -22.952 -14.144 8.753 1.00 42.65 129 ASN A N 1
ATOM 826 C CA . ASN A 1 121 ? -22.055 -14.428 7.632 1.00 45.85 129 ASN A CA 1
ATOM 827 C C . ASN A 1 121 ? -22.279 -15.869 7.160 1.00 47.68 129 ASN A C 1
ATOM 828 O O . ASN A 1 121 ? -22.341 -16.778 7.991 1.00 51.63 129 ASN A O 1
ATOM 833 N N . LYS A 1 122 ? -22.379 -16.091 5.850 1.00 44.14 130 LYS A N 1
ATOM 834 C CA . LYS A 1 122 ? -22.544 -17.447 5.328 1.00 40.53 130 LYS A CA 1
ATOM 835 C C . LYS A 1 122 ? -21.238 -18.221 5.470 1.00 42.44 130 LYS A C 1
ATOM 836 O O . LYS A 1 122 ? -21.275 -19.433 5.624 1.00 49.26 130 LYS A O 1
ATOM 842 N N . TYR A 1 123 ? -20.104 -17.527 5.397 1.00 38.99 131 TYR A N 1
ATOM 843 C CA . TYR A 1 123 ? -18.791 -18.166 5.314 1.00 34.38 131 TYR A CA 1
ATOM 844 C C . TYR A 1 123 ? -17.854 -17.456 6.277 1.00 37.83 131 TYR A C 1
ATOM 845 O O . TYR A 1 123 ? -17.950 -16.246 6.473 1.00 44.58 131 TYR A O 1
ATOM 854 N N . THR A 1 124 ? -16.982 -18.232 6.891 1.00 39.97 132 THR A N 1
ATOM 855 C CA . THR A 1 124 ? -15.962 -17.678 7.720 1.00 39.44 132 THR A CA 1
ATOM 856 C C . THR A 1 124 ? -14.590 -17.984 7.108 1.00 38.69 132 THR A C 1
ATOM 857 O O . THR A 1 124 ? -13.603 -17.577 7.670 1.00 40.88 132 THR A O 1
ATOM 860 N N . LYS A 1 125 ? -14.513 -18.665 5.961 1.00 39.44 133 LYS A N 1
ATOM 861 C CA . LYS A 1 125 ? -13.202 -18.803 5.257 1.00 38.58 133 LYS A CA 1
ATOM 862 C C . LYS A 1 125 ? -13.422 -18.769 3.737 1.00 38.68 133 LYS A C 1
ATOM 863 O O . LYS A 1 125 ? -14.497 -19.145 3.248 1.00 37.00 133 LYS A O 1
ATOM 865 N N . VAL A 1 126 ? -12.393 -18.330 3.011 1.00 36.50 134 VAL A N 1
ATOM 866 C CA . VAL A 1 126 ? -12.433 -18.241 1.526 1.00 38.76 134 VAL A CA 1
ATOM 867 C C . VAL A 1 126 ? -12.739 -19.616 0.923 1.00 40.14 134 VAL A C 1
ATOM 868 O O . VAL A 1 126 ? -13.550 -19.738 -0.010 1.00 42.55 134 VAL A O 1
ATOM 872 N N . GLU A 1 127 ? -12.082 -20.632 1.472 1.00 41.28 135 GLU A N 1
ATOM 873 C CA . GLU A 1 127 ? -12.164 -22.032 1.006 1.00 42.23 135 GLU A CA 1
ATOM 874 C C . GLU A 1 127 ? -13.620 -22.526 1.020 1.00 41.44 135 GLU A C 1
ATOM 875 O O . GLU A 1 127 ? -13.976 -23.412 0.246 1.00 50.10 135 GLU A O 1
ATOM 878 N N . ASP A 1 128 ? -14.485 -21.905 1.812 1.00 41.63 136 ASP A N 1
ATOM 879 C CA . ASP A 1 128 ? -15.878 -22.339 1.927 1.00 41.18 136 ASP A CA 1
ATOM 880 C C . ASP A 1 128 ? -16.764 -21.693 0.854 1.00 44.52 136 ASP A C 1
ATOM 881 O O . ASP A 1 128 ? -17.943 -22.085 0.716 1.00 42.83 136 ASP A O 1
ATOM 886 N N . ILE A 1 129 ? -16.267 -20.705 0.104 1.00 42.42 137 ILE A N 1
ATOM 887 C CA . ILE A 1 129 ? -17.123 -20.166 -0.967 1.00 41.11 137 ILE A CA 1
ATOM 888 C C . ILE A 1 129 ? -17.478 -21.363 -1.865 1.00 42.34 137 ILE A C 1
ATOM 889 O O . ILE A 1 129 ? -16.610 -22.152 -2.201 1.00 40.64 137 ILE A O 1
ATOM 894 N N . PRO A 1 130 ? -18.759 -21.541 -2.187 1.00 42.42 138 PRO A N 1
ATOM 895 C CA . PRO A 1 130 ? -19.097 -22.704 -2.989 1.00 44.91 138 PRO A CA 1
ATOM 896 C C . PRO A 1 130 ? -18.756 -22.575 -4.481 1.00 45.55 138 PRO A C 1
ATOM 897 O O . PRO A 1 130 ? -18.772 -21.484 -5.063 1.00 38.31 138 PRO A O 1
ATOM 901 N N . ALA A 1 131 ? -18.488 -23.734 -5.070 1.00 43.33 139 ALA A N 1
ATOM 902 C CA . ALA A 1 131 ? -18.502 -23.919 -6.479 1.00 39.53 139 ALA A CA 1
ATOM 903 C C . ALA A 1 131 ? -19.788 -23.310 -7.044 1.00 38.70 139 ALA A C 1
ATOM 904 O O . ALA A 1 131 ? -20.835 -23.430 -6.438 1.00 41.90 139 ALA A O 1
ATOM 906 N N . ASN A 1 132 ? -19.671 -22.634 -8.186 1.00 41.27 140 ASN A N 1
ATOM 907 C CA . ASN A 1 132 ? -20.811 -21.969 -8.861 1.00 46.80 140 ASN A CA 1
ATOM 908 C C . ASN A 1 132 ? -21.268 -20.717 -8.090 1.00 47.78 140 ASN A C 1
ATOM 909 O O . ASN A 1 132 ? -22.275 -20.074 -8.474 1.00 45.14 140 ASN A O 1
ATOM 914 N N . GLY A 1 133 ? -20.569 -20.370 -7.005 1.00 45.58 141 GLY A N 1
ATOM 915 C CA . GLY A 1 133 ? -20.880 -19.116 -6.276 1.00 46.98 141 GLY A CA 1
ATOM 916 C C . GLY A 1 133 ? -20.741 -17.844 -7.126 1.00 40.24 141 GLY A C 1
ATOM 917 O O . GLY A 1 133 ? -20.185 -17.830 -8.250 1.00 38.32 141 GLY A O 1
ATOM 918 N N . GLU A 1 134 ? -21.262 -16.756 -6.574 1.00 34.23 142 GLU A N 1
ATOM 919 C CA . GLU A 1 134 ? -21.221 -15.454 -7.217 1.00 33.01 142 GLU A CA 1
ATOM 920 C C . GLU A 1 134 ? -20.507 -14.474 -6.277 1.00 31.86 142 GLU A C 1
ATOM 921 O O . GLU A 1 134 ? -20.820 -14.410 -5.088 1.00 28.71 142 GLU A O 1
ATOM 927 N N . ILE A 1 135 ? -19.509 -13.795 -6.828 1.00 28.06 143 ILE A N 1
ATOM 928 C CA . ILE A 1 135 ? -18.808 -12.734 -6.154 1.00 26.99 143 ILE A CA 1
ATOM 929 C C . ILE A 1 135 ? -19.040 -11.420 -6.912 1.00 26.57 143 ILE A C 1
ATOM 930 O O . ILE A 1 135 ? -18.835 -11.337 -8.146 1.00 27.98 143 ILE A O 1
ATOM 935 N N . ALA A 1 136 ? -19.469 -10.402 -6.159 1.00 27.04 144 ALA A N 1
ATOM 936 C CA . ALA A 1 136 ? -19.653 -9.021 -6.672 1.00 25.81 144 ALA A CA 1
ATOM 937 C C . ALA A 1 136 ? -18.369 -8.214 -6.470 1.00 24.30 144 ALA A C 1
ATOM 938 O O . ALA A 1 136 ? -17.736 -8.311 -5.414 1.00 24.11 144 ALA A O 1
ATOM 940 N N . VAL A 1 137 ? -18.014 -7.428 -7.477 1.00 20.25 145 VAL A N 1
ATOM 941 C CA . VAL A 1 137 ? -16.846 -6.547 -7.425 1.00 22.62 145 VAL A CA 1
ATOM 942 C C . VAL A 1 137 ? -17.235 -5.174 -8.006 1.00 20.34 145 VAL A C 1
ATOM 943 O O . VAL A 1 137 ? -18.192 -5.072 -8.767 1.00 20.79 145 VAL A O 1
ATOM 947 N N . PRO A 1 138 ? -16.509 -4.104 -7.636 1.00 21.39 146 PRO A N 1
ATOM 948 C CA . PRO A 1 138 ? -16.770 -2.798 -8.246 1.00 21.56 146 PRO A CA 1
ATOM 949 C C . PRO A 1 138 ? -16.523 -2.828 -9.770 1.00 24.06 146 PRO A C 1
ATOM 950 O O . PRO A 1 138 ? -15.760 -3.646 -10.283 1.00 23.87 146 PRO A O 1
ATOM 954 N N . ASN A 1 139 ? -17.141 -1.923 -10.495 1.00 23.13 147 ASN A N 1
ATOM 955 C CA . ASN A 1 139 ? -17.116 -2.002 -11.953 1.00 23.35 147 ASN A CA 1
ATOM 956 C C . ASN A 1 139 ? -16.326 -0.818 -12.528 1.00 26.27 147 ASN A C 1
ATOM 957 O O . ASN A 1 139 ? -16.217 -0.704 -13.720 1.00 26.37 147 ASN A O 1
ATOM 962 N N . ASP A 1 140 ? -15.801 0.110 -11.723 1.00 22.63 148 ASP A N 1
ATOM 963 C CA . ASP A 1 140 ? -14.931 1.166 -12.335 1.00 23.04 148 ASP A CA 1
ATOM 964 C C . ASP A 1 140 ? -13.521 0.583 -12.518 1.00 20.70 148 ASP A C 1
ATOM 965 O O . ASP A 1 140 ? -13.083 -0.197 -11.689 1.00 21.40 148 ASP A O 1
ATOM 970 N N . ALA A 1 141 ? -12.782 0.974 -13.563 1.00 22.60 149 ALA A N 1
ATOM 971 C CA . ALA A 1 141 ? -11.567 0.251 -13.981 1.00 21.28 149 ALA A CA 1
ATOM 972 C C . ALA A 1 141 ? -10.605 -0.020 -12.813 1.00 21.75 149 ALA A C 1
ATOM 973 O O . ALA A 1 141 ? -10.089 -1.131 -12.722 1.00 25.29 149 ALA A O 1
ATOM 975 N N . THR A 1 142 ? -10.333 0.967 -11.924 1.00 21.19 150 THR A N 1
ATOM 976 C CA . THR A 1 142 ? -9.202 0.787 -10.993 1.00 20.63 150 THR A CA 1
ATOM 977 C C . THR A 1 142 ? -9.647 -0.070 -9.810 1.00 20.17 150 THR A C 1
ATOM 978 O O . THR A 1 142 ? -8.875 -0.874 -9.341 1.00 22.78 150 THR A O 1
ATOM 982 N N . ASN A 1 143 ? -10.890 0.087 -9.342 1.00 18.89 151 ASN A N 1
ATOM 983 C CA . ASN A 1 143 ? -11.349 -0.718 -8.200 1.00 19.07 151 ASN A CA 1
ATOM 984 C C . ASN A 1 143 ? -11.785 -2.113 -8.686 1.00 18.65 151 ASN A C 1
ATOM 985 O O . ASN A 1 143 ? -11.648 -3.091 -7.970 1.00 18.84 151 ASN A O 1
ATOM 990 N N . GLU A 1 144 ? -12.262 -2.213 -9.916 1.00 17.92 152 GLU A N 1
ATOM 991 C CA . GLU A 1 144 ? -12.485 -3.535 -10.517 1.00 19.49 152 GLU A CA 1
ATOM 992 C C . GLU A 1 144 ? -11.175 -4.348 -10.554 1.00 19.11 152 GLU A C 1
ATOM 993 O O . GLU A 1 144 ? -11.117 -5.524 -10.119 1.00 22.57 152 GLU A O 1
ATOM 999 N N . SER A 1 145 ? -10.135 -3.733 -11.104 1.00 21.76 153 SER A N 1
ATOM 1000 C CA . SER A 1 145 ? -8.811 -4.332 -11.176 1.00 21.53 153 SER A CA 1
ATOM 1001 C C . SER A 1 145 ? -8.328 -4.744 -9.778 1.00 21.68 153 SER A C 1
ATOM 1002 O O . SER A 1 145 ? -7.834 -5.863 -9.562 1.00 22.76 153 SER A O 1
ATOM 1005 N N . ARG A 1 146 ? -8.447 -3.813 -8.843 1.00 21.77 154 ARG A N 1
ATOM 1006 C CA . ARG A 1 146 ? -8.009 -4.011 -7.473 1.00 19.92 154 ARG A CA 1
ATOM 1007 C C . ARG A 1 146 ? -8.714 -5.231 -6.874 1.00 19.95 154 ARG A C 1
ATOM 1008 O O . ARG A 1 146 ? -8.073 -6.048 -6.212 1.00 21.16 154 ARG A O 1
ATOM 1016 N N . ALA A 1 147 ? -10.033 -5.346 -7.098 1.00 18.95 155 ALA A N 1
ATOM 1017 C CA . ALA A 1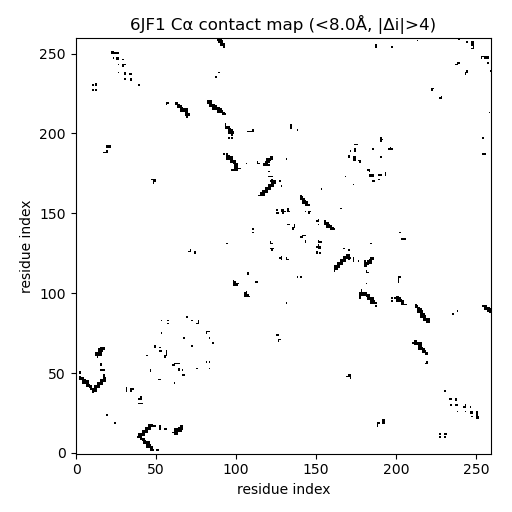 147 ? -10.786 -6.440 -6.569 1.00 21.63 155 ALA A CA 1
ATOM 1018 C C . ALA A 1 147 ? -10.295 -7.770 -7.186 1.00 22.30 155 ALA A C 1
ATOM 1019 O O . ALA A 1 147 ? -10.226 -8.779 -6.505 1.00 22.94 155 ALA A O 1
ATOM 1021 N N . LEU A 1 148 ? -10.030 -7.774 -8.488 1.00 21.64 156 LEU A N 1
ATOM 1022 C CA . LEU A 1 148 ? -9.608 -8.990 -9.192 1.00 23.50 156 LEU A CA 1
ATOM 1023 C C . LEU A 1 148 ? -8.224 -9.454 -8.718 1.00 27.15 156 LEU A C 1
ATOM 1024 O O . LEU A 1 148 ? -8.012 -10.666 -8.490 1.00 24.01 156 LEU A O 1
ATOM 1029 N N . TYR A 1 149 ? -7.281 -8.521 -8.570 1.00 24.97 157 TYR A N 1
ATOM 1030 C CA . TYR A 1 149 ? -6.008 -8.948 -8.002 1.00 24.90 157 TYR A CA 1
ATOM 1031 C C . TYR A 1 149 ? -6.194 -9.503 -6.579 1.00 25.49 157 TYR A C 1
ATOM 1032 O O . TYR A 1 149 ? -5.469 -10.413 -6.171 1.00 23.32 157 TYR A O 1
ATOM 1041 N N . LEU A 1 150 ? -7.134 -8.935 -5.829 1.00 26.02 158 LEU A N 1
ATOM 1042 C CA . LEU A 1 150 ? -7.481 -9.405 -4.484 1.00 27.14 158 LEU A CA 1
ATOM 1043 C C . LEU A 1 150 ? -8.004 -10.844 -4.542 1.00 26.00 158 LEU A C 1
ATOM 1044 O O . LEU A 1 150 ? -7.627 -11.692 -3.709 1.00 25.42 158 LEU A O 1
ATOM 1049 N N . LEU A 1 151 ? -8.899 -11.105 -5.492 1.00 23.19 159 LEU A N 1
ATOM 1050 C CA . LEU A 1 151 ? -9.468 -12.432 -5.602 1.00 25.93 159 LEU A CA 1
ATOM 1051 C C . LEU A 1 151 ? -8.336 -13.403 -5.990 1.00 25.44 159 LEU A C 1
ATOM 1052 O O . LEU A 1 151 ? -8.312 -14.532 -5.519 1.00 25.92 159 LEU A O 1
ATOM 1057 N N . GLN A 1 152 ? -7.374 -12.939 -6.779 1.00 25.86 160 GLN A N 1
ATOM 1058 C CA . GLN A 1 152 ? -6.270 -13.792 -7.152 1.00 27.56 160 GLN A CA 1
ATOM 1059 C C . GLN A 1 152 ? -5.386 -14.065 -5.930 1.00 31.43 160 GLN A C 1
ATOM 1060 O O . GLN A 1 152 ? -5.089 -15.202 -5.636 1.00 29.09 160 GLN A O 1
ATOM 1066 N N . SER A 1 153 ? -4.951 -13.030 -5.218 1.00 31.27 161 SER A N 1
ATOM 1067 C CA . SER A 1 153 ? -4.135 -13.250 -4.027 1.00 30.56 161 SER A CA 1
ATOM 1068 C C . SER A 1 153 ? -4.893 -14.119 -2.990 1.00 31.46 161 SER A C 1
ATOM 1069 O O . SER A 1 153 ? -4.254 -14.844 -2.234 1.00 30.42 161 SER A O 1
ATOM 1072 N N . ALA A 1 154 ? -6.236 -14.111 -2.963 1.00 28.32 162 ALA A N 1
ATOM 1073 C CA . ALA A 1 154 ? -7.012 -14.990 -2.036 1.00 31.88 162 ALA A CA 1
ATOM 1074 C C . ALA A 1 154 ? -7.069 -16.445 -2.544 1.00 34.65 162 ALA A C 1
ATOM 1075 O O . ALA A 1 154 ? -7.754 -17.294 -1.964 1.00 39.74 162 ALA A O 1
ATOM 1077 N N . GLY A 1 155 ? -6.449 -16.699 -3.693 1.00 35.27 163 GLY A N 1
ATOM 1078 C CA . GLY A 1 155 ? -6.370 -18.007 -4.294 1.00 33.17 163 GLY A CA 1
ATOM 1079 C C . GLY A 1 155 ? -7.628 -18.465 -5.012 1.00 37.17 163 GLY A C 1
ATOM 1080 O O . GLY A 1 155 ? -7.785 -19.666 -5.249 1.00 36.81 163 GLY A O 1
ATOM 1081 N N . LEU A 1 156 ? -8.510 -17.561 -5.409 1.00 35.66 164 LEU A N 1
ATOM 1082 C CA . LEU A 1 156 ? -9.783 -17.981 -5.999 1.00 34.43 164 LEU A CA 1
ATOM 1083 C C . LEU A 1 156 ? -9.687 -18.014 -7.533 1.00 34.78 164 LEU A C 1
ATOM 1084 O O . LEU A 1 156 ? -10.526 -18.624 -8.182 1.00 37.96 164 LEU A O 1
ATOM 1089 N N . ILE A 1 157 ? -8.730 -17.300 -8.116 1.00 32.53 165 ILE A N 1
ATOM 1090 C CA . ILE A 1 157 ? -8.671 -17.096 -9.586 1.00 34.41 165 ILE A CA 1
ATOM 1091 C C . ILE A 1 157 ? -7.203 -16.853 -9.933 1.00 35.14 165 ILE A C 1
ATOM 1092 O O . ILE A 1 157 ? -6.398 -16.597 -9.033 1.00 32.85 165 ILE A O 1
ATOM 1097 N N . LYS A 1 158 ? -6.862 -16.977 -11.212 1.00 33.06 166 LYS A N 1
ATOM 1098 C CA . LYS A 1 158 ? -5.594 -16.476 -11.704 1.00 33.42 166 LYS A CA 1
ATOM 1099 C C . LYS A 1 158 ? -5.919 -15.554 -12.870 1.00 32.44 166 LYS A C 1
ATOM 1100 O O . LYS A 1 158 ? -6.886 -15.805 -13.583 1.00 28.22 166 LYS A O 1
ATOM 1103 N N . LEU A 1 159 ? -5.071 -14.553 -13.070 1.00 29.94 167 LEU A N 1
ATOM 1104 C CA . LEU A 1 159 ? -5.265 -13.565 -14.085 1.00 29.90 167 LEU A CA 1
ATOM 1105 C C . LEU A 1 159 ? -4.150 -13.712 -15.129 1.00 30.90 167 LEU A C 1
ATOM 1106 O O . LEU A 1 159 ? -3.094 -14.228 -14.796 1.00 29.22 167 LEU A O 1
ATOM 1111 N N . ASP A 1 160 ? -4.366 -13.209 -16.348 1.00 29.83 168 ASP A N 1
ATOM 1112 C CA . ASP A 1 160 ? -3.361 -13.270 -17.416 1.00 33.77 168 ASP A CA 1
ATOM 1113 C C . ASP A 1 160 ? -2.684 -11.914 -17.596 1.00 33.76 168 ASP A C 1
ATOM 1114 O O . ASP A 1 160 ? -2.084 -11.645 -18.633 1.00 36.91 168 ASP A O 1
ATOM 1119 N N . VAL A 1 161 ? -2.843 -11.040 -16.612 1.00 34.19 169 VAL A N 1
ATOM 1120 C CA . VAL A 1 161 ? -2.113 -9.795 -16.588 1.00 34.14 169 VAL A CA 1
ATOM 1121 C C . VAL A 1 161 ? -1.435 -9.701 -15.224 1.00 33.46 169 VAL A C 1
ATOM 1122 O O . VAL A 1 161 ? -1.848 -10.342 -14.274 1.00 35.77 169 VAL A O 1
ATOM 1126 N N . SER A 1 162 ? -0.434 -8.863 -15.127 1.00 35.92 170 SER A N 1
ATOM 1127 C CA . SER A 1 162 ? 0.174 -8.659 -13.844 1.00 37.80 170 SER A CA 1
ATOM 1128 C C . SER A 1 162 ? 0.878 -7.318 -13.872 1.00 36.55 170 SER A C 1
ATOM 1129 O O . SER A 1 162 ? 0.798 -6.579 -14.857 1.00 41.08 170 SER A O 1
ATOM 1132 N N . GLY A 1 163 ? 1.558 -7.039 -12.772 1.00 43.24 171 GLY A N 1
ATOM 1133 C CA . GLY A 1 163 ? 2.282 -5.784 -12.618 1.00 44.28 171 GLY A CA 1
ATOM 1134 C C . GLY A 1 163 ? 1.313 -4.633 -12.439 1.00 46.77 171 GLY A C 1
ATOM 1135 O O . GLY A 1 163 ? 0.490 -4.631 -11.505 1.00 45.61 171 GLY A O 1
ATOM 1136 N N . THR A 1 164 ? 1.419 -3.670 -13.344 1.00 46.59 172 THR A N 1
ATOM 1137 C CA . THR A 1 164 ? 0.610 -2.453 -13.281 1.00 48.25 172 THR A CA 1
ATOM 1138 C C . THR A 1 164 ? -0.537 -2.548 -14.302 1.00 40.92 172 THR A C 1
ATOM 1139 O O . THR A 1 164 ? -1.248 -1.597 -14.527 1.00 46.87 172 THR A O 1
ATOM 1142 N N . ALA A 1 165 ? -0.691 -3.702 -14.939 1.00 40.90 173 ALA A N 1
ATOM 1143 C CA . ALA A 1 165 ? -1.743 -3.881 -15.912 1.00 36.41 173 ALA A CA 1
ATOM 1144 C C . ALA A 1 165 ? -3.076 -3.812 -15.159 1.00 32.09 173 ALA A C 1
ATOM 1145 O O . ALA A 1 165 ? -3.207 -4.445 -14.128 1.00 31.07 173 ALA A O 1
ATOM 1147 N N . LEU A 1 166 ? -4.046 -3.062 -15.673 1.00 31.76 174 LEU A N 1
ATOM 1148 C CA . LEU A 1 166 ? -5.400 -3.123 -15.111 1.00 34.18 174 LEU A CA 1
ATOM 1149 C C . LEU A 1 166 ? -6.014 -4.465 -15.474 1.00 35.11 174 LEU A C 1
ATOM 1150 O O . LEU A 1 166 ? -6.046 -4.784 -16.646 1.00 35.65 174 LEU A O 1
ATOM 1155 N N . ALA A 1 167 ? -6.507 -5.219 -14.482 1.00 29.12 175 ALA A N 1
ATOM 1156 C CA . ALA A 1 167 ? -7.249 -6.450 -14.778 1.00 26.63 175 ALA A CA 1
ATOM 1157 C C . ALA A 1 167 ? -8.741 -6.131 -14.979 1.00 28.83 175 ALA A C 1
ATOM 1158 O O . ALA A 1 167 ? -9.322 -5.278 -14.285 1.00 25.73 175 ALA A O 1
ATOM 1160 N N . THR A 1 168 ? -9.347 -6.816 -15.942 1.00 26.42 176 THR A N 1
ATOM 1161 C CA . THR A 1 168 ? -10.784 -6.831 -16.098 1.00 28.94 176 THR A CA 1
ATOM 1162 C C . THR A 1 168 ? -11.226 -8.288 -15.977 1.00 27.18 176 THR A C 1
ATOM 1163 O O . THR A 1 168 ? -10.401 -9.217 -15.921 1.00 27.28 176 THR A O 1
ATOM 1167 N N . VAL A 1 169 ? -12.522 -8.481 -15.935 1.00 26.51 177 VAL A N 1
ATOM 1168 C CA . VAL A 1 169 ? -13.065 -9.831 -15.819 1.00 27.29 177 VAL A CA 1
ATOM 1169 C C . VAL A 1 169 ? -12.627 -10.705 -17.015 1.00 28.98 177 VAL A C 1
ATOM 1170 O O . VAL A 1 169 ? -12.394 -11.910 -16.854 1.00 29.92 177 VAL A O 1
ATOM 1174 N N . ALA A 1 170 ? -12.463 -10.117 -18.200 1.00 26.91 178 ALA A N 1
ATOM 1175 C CA . ALA A 1 170 ? -11.954 -10.866 -19.366 1.00 31.90 178 ALA A CA 1
ATOM 1176 C C . ALA A 1 170 ? -10.513 -11.356 -19.129 1.00 32.27 178 ALA A C 1
ATOM 1177 O O . ALA A 1 170 ? -10.017 -12.112 -19.952 1.00 31.13 178 ALA A O 1
ATOM 1179 N N . ASN A 1 171 ? -9.840 -10.952 -18.051 1.00 31.66 179 ASN A N 1
ATOM 1180 C CA . ASN A 1 171 ? -8.442 -11.373 -17.863 1.00 28.91 179 ASN A CA 1
ATOM 1181 C C . ASN A 1 171 ? -8.358 -12.533 -16.887 1.00 28.52 179 ASN A C 1
ATOM 1182 O O . ASN A 1 171 ? -7.245 -12.897 -16.457 1.00 31.03 179 ASN A O 1
ATOM 1187 N N . ILE A 1 172 ? -9.497 -13.092 -16.494 1.00 28.06 180 ILE A N 1
ATOM 1188 C CA . ILE A 1 172 ? -9.456 -14.264 -15.661 1.00 30.17 180 ILE A CA 1
ATOM 1189 C C . ILE A 1 172 ? -9.025 -15.475 -16.518 1.00 37.12 180 ILE A C 1
ATOM 1190 O O . ILE A 1 172 ? -9.709 -15.824 -17.492 1.00 36.16 180 ILE A O 1
ATOM 1195 N N . LYS A 1 173 ? -7.918 -16.112 -16.121 1.00 37.38 181 LYS A N 1
ATOM 1196 C CA . LYS A 1 173 ? -7.230 -17.232 -16.820 1.00 37.28 181 LYS A CA 1
ATOM 1197 C C . LYS A 1 173 ? -7.676 -18.583 -16.240 1.00 36.34 181 LYS A C 1
ATOM 1198 O O . LYS A 1 173 ? -7.817 -19.545 -16.982 1.00 38.76 181 LYS A O 1
ATOM 1201 N N . GLU A 1 174 ? -7.870 -18.669 -14.916 1.00 35.61 182 GLU A N 1
ATOM 1202 C CA . GLU A 1 174 ? -8.270 -19.898 -14.205 1.00 37.31 182 GLU A CA 1
ATOM 1203 C C . GLU A 1 174 ? -9.399 -19.533 -13.230 1.00 39.06 182 GLU A C 1
ATOM 1204 O O . GLU A 1 174 ? -9.329 -18.501 -12.553 1.00 41.38 182 GLU A O 1
ATOM 1208 N N . ASN A 1 175 ? -10.384 -20.401 -13.103 1.00 36.18 183 ASN A N 1
ATOM 1209 C CA . ASN A 1 175 ? -11.524 -20.164 -12.236 1.00 39.40 183 ASN A CA 1
ATOM 1210 C C . ASN A 1 175 ? -12.021 -21.518 -11.716 1.00 40.61 183 ASN A C 1
ATOM 1211 O O . ASN A 1 175 ? -13.150 -21.941 -12.003 1.00 43.70 183 ASN A O 1
ATOM 1216 N N . PRO A 1 176 ? -11.187 -22.182 -10.902 1.00 45.29 184 PRO A N 1
ATOM 1217 C CA . PRO A 1 176 ? -11.451 -23.509 -10.311 1.00 46.22 184 PRO A CA 1
ATOM 1218 C C . PRO A 1 176 ? -12.904 -23.744 -9.868 1.00 48.04 184 PRO A C 1
ATOM 1219 O O . PRO A 1 176 ? -13.490 -24.741 -10.242 1.00 55.69 184 PRO A O 1
ATOM 1223 N N . LYS A 1 177 ? -13.471 -22.844 -9.086 1.00 44.63 185 LYS A N 1
ATOM 1224 C CA . LYS A 1 177 ? -14.776 -23.042 -8.487 1.00 41.32 185 LYS A CA 1
ATOM 1225 C C . LYS A 1 177 ? -15.876 -22.573 -9.449 1.00 40.46 185 LYS A C 1
ATOM 1226 O O . LYS A 1 177 ? -17.060 -22.607 -9.084 1.00 41.35 185 LYS A O 1
ATOM 1232 N N . ASN A 1 178 ? -15.512 -22.128 -10.654 1.00 40.73 186 ASN A N 1
ATOM 1233 C CA . ASN A 1 178 ? -16.524 -21.674 -11.636 1.00 41.85 186 ASN A CA 1
ATOM 1234 C C . ASN A 1 178 ? -17.383 -20.549 -11.020 1.00 41.62 186 ASN A C 1
ATOM 1235 O O . ASN A 1 178 ? -18.627 -20.527 -11.176 1.00 35.98 186 ASN A O 1
ATOM 1240 N N . LEU A 1 179 ? -16.731 -19.621 -10.310 1.00 32.92 187 LEU A N 1
ATOM 1241 C CA . LEU A 1 179 ? -17.441 -18.470 -9.719 1.00 32.83 187 LEU A CA 1
ATOM 1242 C C . LEU A 1 179 ? -17.948 -17.513 -10.808 1.00 29.81 187 LEU A C 1
ATOM 1243 O O . LEU A 1 179 ? -17.273 -17.258 -11.799 1.00 29.66 187 LEU A O 1
ATOM 1248 N N . LYS A 1 180 ? -19.164 -17.017 -10.630 1.00 32.47 188 LYS A N 1
ATOM 1249 C CA . LYS A 1 180 ? -19.678 -15.929 -11.420 1.00 32.81 188 LYS A CA 1
ATOM 1250 C C . LYS A 1 180 ? -19.157 -14.628 -10.790 1.00 30.65 188 LYS A C 1
ATOM 1251 O O . LYS A 1 180 ? -19.322 -14.424 -9.599 1.00 30.84 188 LYS A O 1
ATOM 1255 N N . ILE A 1 181 ? -18.428 -13.846 -11.578 1.00 32.26 189 ILE A N 1
ATOM 1256 C CA . ILE A 1 181 ? -17.904 -12.570 -11.130 1.00 34.81 189 ILE A CA 1
ATOM 1257 C C . ILE A 1 181 ? -18.797 -11.479 -11.723 1.00 33.94 189 ILE A C 1
ATOM 1258 O O . ILE A 1 181 ? -18.874 -11.311 -12.928 1.00 36.17 189 ILE A O 1
ATOM 1263 N N . THR A 1 182 ? -19.499 -10.779 -10.849 1.00 31.60 190 THR A N 1
ATOM 1264 C CA . THR A 1 182 ? -20.497 -9.829 -11.268 1.00 32.32 190 THR A CA 1
ATOM 1265 C C . THR A 1 182 ? -20.028 -8.427 -10.868 1.00 31.47 190 THR A C 1
ATOM 1266 O O . THR A 1 182 ? -19.863 -8.141 -9.675 1.00 25.62 190 THR A O 1
ATOM 1270 N N . GLU A 1 183 ? -19.834 -7.556 -11.855 1.00 28.12 191 GLU A N 1
ATOM 1271 C CA . GLU A 1 183 ? -19.357 -6.234 -11.514 1.00 28.02 191 GLU A CA 1
ATOM 1272 C C . GLU A 1 183 ? -20.565 -5.312 -11.308 1.00 29.67 191 GLU A C 1
ATOM 1273 O O . GLU A 1 183 ? -21.549 -5.327 -12.068 1.00 28.67 191 GLU A O 1
ATOM 1279 N N . LEU A 1 184 ? -20.531 -4.583 -10.216 1.00 24.85 192 LEU A N 1
ATOM 1280 C CA . LEU A 1 184 ? -21.606 -3.655 -9.893 1.00 24.48 192 LEU A CA 1
ATOM 1281 C C . LEU A 1 184 ? -20.986 -2.277 -9.639 1.00 23.71 192 LEU A C 1
ATOM 1282 O O . LEU A 1 184 ? -19.768 -2.165 -9.426 1.00 21.22 192 LEU A O 1
ATOM 1287 N N . ASP A 1 185 ? -21.834 -1.242 -9.589 1.00 24.59 193 ASP A N 1
ATOM 1288 C CA . ASP A 1 185 ? -21.326 0.039 -9.058 1.00 25.33 193 ASP A CA 1
ATOM 1289 C C . ASP A 1 185 ? -20.658 -0.210 -7.694 1.00 23.37 193 ASP A C 1
ATOM 1290 O O . ASP A 1 185 ? -21.119 -1.057 -6.904 1.00 20.80 193 ASP A O 1
ATOM 1295 N N . ALA A 1 186 ? -19.507 0.442 -7.476 1.00 20.76 194 ALA A N 1
ATOM 1296 C CA . ALA A 1 186 ? -18.784 0.352 -6.191 1.00 22.00 194 ALA A CA 1
ATOM 1297 C C . ALA A 1 186 ? -19.759 0.643 -5.038 1.00 20.95 194 ALA A C 1
ATOM 1298 O O . ALA A 1 186 ? -19.694 0.018 -3.964 1.00 20.80 194 ALA A O 1
ATOM 1300 N N . SER A 1 187 ? -20.708 1.552 -5.257 1.00 20.44 195 SER A N 1
ATOM 1301 C CA . SER A 1 187 ? -21.581 1.956 -4.130 1.00 24.23 195 SER A CA 1
ATOM 1302 C C . SER A 1 187 ? -22.671 0.901 -3.869 1.00 25.94 195 SER A C 1
ATOM 1303 O O . SER A 1 187 ? -23.500 1.073 -2.963 1.00 26.60 195 SER A O 1
ATOM 1306 N N . GLN A 1 188 ? -22.666 -0.190 -4.642 1.00 25.84 196 GLN A N 1
ATOM 1307 C CA . GLN A 1 188 ? -23.735 -1.227 -4.592 1.00 27.32 196 GLN A CA 1
ATOM 1308 C C . GLN A 1 188 ? -23.198 -2.590 -4.159 1.00 27.75 196 GLN A C 1
ATOM 1309 O O . GLN A 1 188 ? -23.989 -3.497 -3.896 1.00 31.18 196 GLN A O 1
ATOM 1315 N N . THR A 1 189 ? -21.888 -2.766 -4.062 1.00 25.31 197 THR A N 1
ATOM 1316 C CA . THR A 1 189 ? -21.333 -4.082 -3.722 1.00 26.16 197 THR A CA 1
ATOM 1317 C C . THR A 1 189 ? -21.721 -4.514 -2.304 1.00 25.77 197 THR A C 1
ATOM 1318 O O . THR A 1 189 ? -22.044 -5.680 -2.102 1.00 27.16 197 THR A O 1
ATOM 1322 N N . ALA A 1 190 ? -21.696 -3.610 -1.338 1.00 23.78 198 ALA A N 1
ATOM 1323 C CA . ALA A 1 190 ? -22.003 -3.991 0.032 1.00 24.50 198 ALA A CA 1
ATOM 1324 C C . ALA A 1 190 ? -23.490 -4.340 0.155 1.00 27.04 198 ALA A C 1
ATOM 1325 O O . ALA A 1 190 ? -23.840 -5.234 0.900 1.00 31.65 198 ALA A O 1
ATOM 1327 N N . ARG A 1 191 ? -24.345 -3.632 -0.569 1.00 28.50 199 ARG A N 1
ATOM 1328 C CA . ARG A 1 191 ? -25.784 -3.913 -0.524 1.00 31.50 199 ARG A CA 1
ATOM 1329 C C . ARG A 1 191 ? -26.087 -5.271 -1.173 1.00 32.94 199 ARG A C 1
ATOM 1330 O O . ARG A 1 191 ? -27.129 -5.874 -0.910 1.00 31.41 199 ARG A O 1
ATOM 1338 N N . SER A 1 192 ? -25.182 -5.767 -2.010 1.00 32.71 200 SER A N 1
ATOM 1339 C CA . SER A 1 192 ? -25.457 -7.011 -2.762 1.00 33.29 200 SER A CA 1
ATOM 1340 C C . SER A 1 192 ? -25.239 -8.235 -1.861 1.00 32.09 200 SER A C 1
ATOM 1341 O O . SER A 1 192 ? -25.558 -9.334 -2.252 1.00 34.37 200 SER A O 1
ATOM 1344 N N . LEU A 1 193 ? -24.710 -8.043 -0.657 1.00 31.99 201 LEU A N 1
ATOM 1345 C CA . LEU A 1 193 ? -24.228 -9.155 0.171 1.00 34.09 201 LEU A CA 1
ATOM 1346 C C . LEU A 1 193 ? -25.385 -10.020 0.701 1.00 38.57 201 LEU A C 1
ATOM 1347 O O . LEU A 1 193 ? -25.204 -11.171 1.089 1.00 33.95 201 LEU A O 1
ATOM 1352 N N . SER A 1 194 ? -26.566 -9.444 0.701 1.00 38.43 202 SER A N 1
ATOM 1353 C CA . SER A 1 194 ? -27.759 -10.152 1.048 1.00 43.24 202 SER A CA 1
ATOM 1354 C C . SER A 1 194 ? -28.066 -11.209 -0.019 1.00 44.09 202 SER A C 1
ATOM 1355 O O . SER A 1 194 ? -28.786 -12.161 0.254 1.00 44.13 202 SER A O 1
ATOM 1358 N N . SER A 1 195 ? -27.522 -11.087 -1.229 1.00 44.75 203 SER A N 1
ATOM 1359 C CA . SER A 1 195 ? -27.914 -12.067 -2.251 1.00 40.03 203 SER A CA 1
ATOM 1360 C C . SER A 1 195 ? -26.734 -12.603 -3.085 1.00 39.06 203 SER A C 1
ATOM 1361 O O . SER A 1 195 ? -26.944 -13.114 -4.199 1.00 41.24 203 SER A O 1
ATOM 1364 N N . VAL A 1 196 ? -25.494 -12.476 -2.614 1.00 35.92 204 VAL A N 1
ATOM 1365 C CA . VAL A 1 196 ? -24.379 -13.119 -3.310 1.00 32.12 204 VAL A CA 1
ATOM 1366 C C . VAL A 1 196 ? -23.573 -13.896 -2.272 1.00 31.29 204 VAL A C 1
ATOM 1367 O O . VAL A 1 196 ? -23.860 -13.823 -1.080 1.00 33.21 204 VAL A O 1
ATOM 1371 N N . ASP A 1 197 ? -22.547 -14.591 -2.733 1.00 30.87 205 ASP A N 1
ATOM 1372 C CA . ASP A 1 197 ? -21.733 -15.425 -1.856 1.00 32.59 205 ASP A CA 1
ATOM 1373 C C . ASP A 1 197 ? -20.656 -14.605 -1.122 1.00 31.23 205 ASP A C 1
ATOM 1374 O O . ASP A 1 197 ? -20.321 -14.888 0.046 1.00 28.63 205 ASP A O 1
ATOM 1379 N N . ALA A 1 198 ? -20.086 -13.632 -1.833 1.00 29.09 206 ALA A N 1
ATOM 1380 C CA . ALA A 1 198 ? -19.071 -12.719 -1.305 1.00 27.14 206 ALA A CA 1
ATOM 1381 C C . ALA A 1 198 ? -19.074 -11.458 -2.181 1.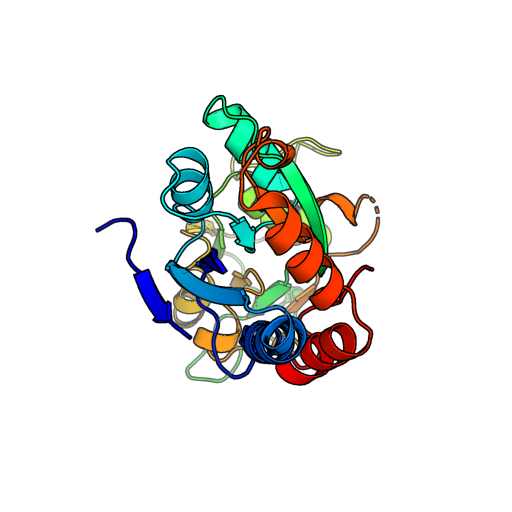00 25.94 206 ALA A C 1
ATOM 1382 O O . ALA A 1 198 ? -19.610 -11.499 -3.290 1.00 24.41 206 ALA A O 1
ATOM 1384 N N . ALA A 1 199 ? -18.489 -10.368 -1.671 1.00 25.71 207 ALA A N 1
ATOM 1385 C CA . ALA A 1 199 ? -18.360 -9.059 -2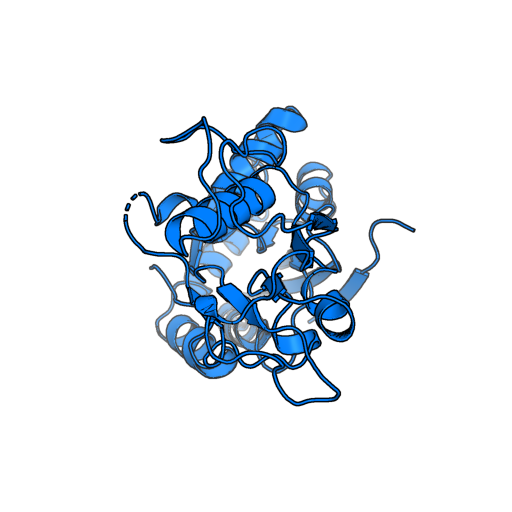.419 1.00 25.69 207 ALA A CA 1
ATOM 1386 C C . ALA A 1 199 ? -17.068 -8.358 -2.001 1.00 25.41 207 ALA A C 1
ATOM 1387 O O . ALA A 1 199 ? -16.679 -8.394 -0.814 1.00 23.20 207 ALA A O 1
ATOM 1389 N N . VAL A 1 200 ? -16.423 -7.715 -2.961 1.00 24.12 208 VAL A N 1
ATOM 1390 C CA . VAL A 1 200 ? -15.336 -6.787 -2.629 1.00 24.30 208 VAL A CA 1
ATOM 1391 C C . VAL A 1 200 ? -15.950 -5.399 -2.430 1.00 25.27 208 VAL A C 1
ATOM 1392 O O . VAL A 1 200 ? -16.732 -4.903 -3.295 1.00 24.55 208 VAL A O 1
ATOM 1396 N N . VAL A 1 201 ? -15.630 -4.814 -1.261 1.00 23.29 209 VAL A N 1
ATOM 1397 C CA . VAL A 1 201 ? -16.287 -3.582 -0.844 1.00 22.21 209 VAL A CA 1
ATOM 1398 C C . VAL A 1 201 ? -15.262 -2.529 -0.392 1.00 20.17 209 VAL A C 1
ATOM 1399 O O . VAL A 1 201 ? -14.513 -2.747 0.570 1.00 21.23 209 VAL A O 1
ATOM 1403 N N . ASN A 1 202 ? -15.273 -1.383 -1.068 1.00 17.59 210 ASN A N 1
ATOM 1404 C CA . ASN A 1 202 ? -14.514 -0.190 -0.677 1.00 19.63 210 ASN A CA 1
ATOM 1405 C C . ASN A 1 202 ? -14.972 0.331 0.697 1.00 21.03 210 ASN A C 1
ATOM 1406 O O . ASN A 1 202 ? -16.183 0.316 1.013 1.00 19.82 210 ASN A O 1
ATOM 1411 N N . ASN A 1 203 ? -14.015 0.848 1.468 1.00 19.84 211 ASN A N 1
ATOM 1412 C CA . ASN A 1 203 ? -14.235 1.362 2.857 1.00 20.28 211 ASN A CA 1
ATOM 1413 C C . ASN A 1 203 ? -15.376 2.382 2.885 1.00 22.53 211 ASN A C 1
ATOM 1414 O O . ASN A 1 203 ? -16.089 2.507 3.909 1.00 22.48 211 ASN A O 1
ATOM 1419 N N . THR A 1 204 ? -15.526 3.135 1.798 1.00 19.76 212 THR A N 1
ATOM 1420 C CA . THR A 1 204 ? -16.544 4.176 1.729 1.00 19.77 212 THR A CA 1
ATOM 1421 C C . THR A 1 204 ? -17.947 3.642 2.085 1.00 21.09 212 THR A C 1
ATOM 1422 O O . THR A 1 204 ? -18.778 4.408 2.593 1.00 20.10 212 THR A O 1
ATOM 1426 N N . PHE A 1 205 ? -18.241 2.359 1.801 1.00 20.83 213 PHE A N 1
ATOM 1427 C CA . PHE A 1 205 ? -19.679 1.864 1.760 1.00 23.20 213 PHE A CA 1
ATOM 1428 C C . PHE A 1 205 ? -19.931 0.866 2.906 1.00 24.71 213 PHE A C 1
ATOM 1429 O O . PHE A 1 205 ? -21.043 0.375 3.099 1.00 26.17 213 PHE A O 1
ATOM 1437 N N . VAL A 1 206 ? -18.883 0.611 3.661 1.00 23.56 214 VAL A N 1
ATOM 1438 C CA . VAL A 1 206 ? -18.866 -0.447 4.650 1.00 25.52 214 VAL A CA 1
ATOM 1439 C C . VAL A 1 206 ? -19.882 -0.118 5.764 1.00 27.19 214 VAL A C 1
ATOM 1440 O O . VAL A 1 206 ? -20.696 -0.963 6.142 1.00 27.98 214 VAL A O 1
ATOM 1444 N N . THR A 1 207 ? -19.858 1.107 6.281 1.00 27.09 215 THR A N 1
ATOM 1445 C CA . THR A 1 207 ? -20.635 1.420 7.513 1.00 33.46 215 THR A CA 1
ATOM 1446 C C . THR A 1 207 ? -22.135 1.510 7.200 1.00 34.04 215 THR A C 1
ATOM 1447 O O . THR A 1 207 ? -22.975 1.016 7.981 1.00 32.20 215 THR A O 1
ATOM 1451 N N . GLU A 1 208 ? -22.459 2.104 6.059 1.00 33.07 216 GLU A N 1
ATOM 1452 C CA . GLU A 1 208 ? -23.853 2.212 5.599 1.00 34.71 216 GLU A CA 1
ATOM 1453 C C . GLU A 1 208 ? -24.503 0.819 5.527 1.00 31.99 216 GLU A C 1
ATOM 1454 O O . GLU A 1 208 ? -25.708 0.694 5.728 1.00 29.42 216 GLU A O 1
ATOM 1460 N N . ALA A 1 209 ? -23.746 -0.203 5.162 1.00 30.22 217 ALA A N 1
ATOM 1461 C CA . ALA A 1 209 ? -24.321 -1.554 5.029 1.00 34.37 217 ALA A CA 1
ATOM 1462 C C . ALA A 1 209 ? -24.245 -2.295 6.372 1.00 30.99 217 ALA A C 1
ATOM 1463 O O . ALA A 1 209 ? -24.608 -3.446 6.492 1.00 34.47 217 ALA A O 1
ATOM 1465 N N . LYS A 1 210 ? -23.716 -1.621 7.363 1.00 34.50 218 LYS A N 1
ATOM 1466 C CA . LYS A 1 210 ? -23.530 -2.152 8.705 1.00 36.63 218 LYS A CA 1
ATOM 1467 C C . LYS A 1 210 ? -22.531 -3.318 8.692 1.00 36.19 218 LYS A C 1
ATOM 1468 O O . LYS A 1 210 ? -22.715 -4.277 9.430 1.00 39.69 218 LYS A O 1
ATOM 1471 N N . LEU A 1 211 ? -21.472 -3.265 7.890 1.00 33.44 219 LEU A N 1
ATOM 1472 C CA . LEU A 1 211 ? -20.487 -4.359 7.922 1.00 33.02 219 LEU A CA 1
ATOM 1473 C C . LEU A 1 211 ? -19.381 -4.074 8.944 1.00 33.34 219 LEU A C 1
ATOM 1474 O O . LEU A 1 211 ? -19.000 -2.915 9.197 1.00 34.92 219 LEU A O 1
ATOM 1479 N N . ASP A 1 212 ? -18.827 -5.168 9.451 1.00 31.07 220 ASP A N 1
ATOM 1480 C CA . ASP A 1 212 ? -17.709 -5.140 10.347 1.00 32.30 220 ASP A CA 1
ATOM 1481 C C . ASP A 1 212 ? -16.445 -5.542 9.580 1.00 29.93 220 ASP A C 1
ATOM 1482 O O . ASP A 1 212 ? -16.250 -6.727 9.282 1.00 32.18 220 ASP A O 1
ATOM 1487 N N . TYR A 1 213 ? -15.583 -4.565 9.292 1.00 31.03 221 TYR A N 1
ATOM 1488 C CA . TYR A 1 213 ? -14.439 -4.774 8.391 1.00 29.28 221 TYR A CA 1
ATOM 1489 C C . TYR A 1 213 ? -13.478 -5.816 8.992 1.00 30.40 221 TYR A C 1
ATOM 1490 O O . TYR A 1 213 ? -12.698 -6.485 8.302 1.00 28.58 221 TYR A O 1
ATOM 1499 N N . LYS A 1 214 ? -13.499 -5.914 10.311 1.00 29.22 222 LYS A N 1
ATOM 1500 C CA . LYS A 1 214 ? -12.607 -6.802 11.014 1.00 31.42 222 LYS A CA 1
ATOM 1501 C C . LYS A 1 214 ? -13.072 -8.255 10.837 1.00 33.50 222 LYS A C 1
ATOM 1502 O O . LYS A 1 214 ? -12.284 -9.144 11.099 1.00 29.90 222 LYS A O 1
ATOM 1508 N N . LYS A 1 215 ? -14.303 -8.479 10.357 1.00 30.25 223 LYS A N 1
ATOM 1509 C CA . LYS A 1 215 ? -14.833 -9.852 10.125 1.00 31.11 223 LYS A CA 1
ATOM 1510 C C . LYS A 1 215 ? -14.801 -10.171 8.620 1.00 32.96 223 LYS A C 1
ATOM 1511 O O . LYS A 1 215 ? -15.565 -10.995 8.136 1.00 32.80 223 LYS A O 1
ATOM 1517 N N . SER A 1 216 ? -13.943 -9.518 7.859 1.00 30.40 224 SER A N 1
ATOM 1518 C CA . SER A 1 216 ? -13.921 -9.823 6.428 1.00 29.99 224 SER A CA 1
ATOM 1519 C C . SER A 1 216 ? -13.200 -11.160 6.185 1.00 31.53 224 SER A C 1
ATOM 1520 O O . SER A 1 216 ? -12.341 -11.604 6.976 1.00 32.41 224 SER A O 1
ATOM 1523 N N . LEU A 1 217 ? -13.511 -11.782 5.064 1.00 29.63 225 LEU A N 1
ATOM 1524 C CA . LEU A 1 217 ? -12.859 -13.016 4.645 1.00 30.60 225 LEU A CA 1
ATOM 1525 C C . LEU A 1 217 ? -11.393 -12.766 4.262 1.00 33.16 225 LEU A C 1
ATOM 1526 O O . LEU A 1 217 ? -10.528 -13.628 4.509 1.00 32.49 225 LEU A O 1
ATOM 1531 N N . PHE A 1 218 ? -11.088 -11.615 3.647 1.00 30.04 226 PHE A N 1
ATOM 1532 C CA . PHE A 1 218 ? -9.751 -11.422 3.073 1.00 29.33 226 PHE A CA 1
ATOM 1533 C C . PHE A 1 218 ? -9.462 -9.922 2.969 1.00 28.17 226 PHE A C 1
ATOM 1534 O O . PHE A 1 218 ? -10.367 -9.124 2.692 1.00 29.23 226 PHE A O 1
ATOM 1542 N N . LYS A 1 219 ? -8.212 -9.561 3.219 1.00 26.36 227 LYS A N 1
ATOM 1543 C CA . LYS A 1 219 ? -7.768 -8.193 3.145 1.00 29.72 227 LYS A CA 1
ATOM 1544 C C . LYS A 1 219 ? -6.644 -8.096 2.106 1.00 31.41 227 LYS A C 1
ATOM 1545 O O . LYS A 1 219 ? -5.739 -8.945 2.055 1.00 30.10 227 LYS A O 1
ATOM 1550 N N . GLU A 1 220 ? -6.724 -7.051 1.277 1.00 28.50 228 GLU A N 1
ATOM 1551 C CA . GLU A 1 220 ? -5.690 -6.673 0.321 1.00 28.10 228 GLU A CA 1
ATOM 1552 C C . GLU A 1 220 ? -4.334 -6.576 1.032 1.00 28.92 228 GLU A C 1
ATOM 1553 O O . GLU A 1 220 ? -4.189 -5.884 2.055 1.00 30.68 228 GLU A O 1
ATOM 1559 N N . GLN A 1 221 ? -3.348 -7.188 0.407 1.00 32.84 229 GLN A N 1
ATOM 1560 C CA . GLN A 1 221 ? -1.969 -7.305 0.892 1.00 37.88 229 GLN A CA 1
ATOM 1561 C C . GLN A 1 221 ? -1.167 -6.031 0.558 1.00 37.97 229 GLN A C 1
ATOM 1562 O O . GLN A 1 221 ? -1.256 -5.527 -0.541 1.00 39.02 229 GLN A O 1
ATOM 1565 N N . ALA A 1 222 ? -0.368 -5.529 1.514 1.00 45.59 230 ALA A N 1
ATOM 1566 C CA . ALA A 1 222 ? 0.520 -4.347 1.324 1.00 46.51 230 ALA A CA 1
ATOM 1567 C C . ALA A 1 222 ? 1.737 -4.739 0.482 1.00 48.83 230 ALA A C 1
ATOM 1568 O O . ALA A 1 222 ? 2.120 -5.898 0.460 1.00 52.18 230 ALA A O 1
ATOM 1570 N N . ASP A 1 223 ? 2.349 -3.771 -0.180 1.00 50.66 231 ASP A N 1
ATOM 1571 C CA . ASP A 1 223 ? 3.549 -4.012 -0.966 1.00 54.96 231 ASP A CA 1
ATOM 1572 C C . ASP A 1 223 ? 4.187 -2.666 -1.329 1.00 55.15 231 ASP A C 1
ATOM 1573 O O . ASP A 1 223 ? 3.758 -1.617 -0.833 1.00 55.28 231 ASP A O 1
ATOM 1578 N N . ASN A 1 225 ? 4.315 -0.722 -3.598 1.00 42.80 233 ASN A N 1
ATOM 1579 C CA . ASN A 1 225 ? 3.302 -0.259 -4.548 1.00 41.43 233 ASN A CA 1
ATOM 1580 C C . ASN A 1 225 ? 1.973 0.075 -3.836 1.00 42.43 233 ASN A C 1
ATOM 1581 O O . ASN A 1 225 ? 0.963 0.266 -4.516 1.00 40.17 233 ASN A O 1
ATOM 1583 N N . SER A 1 226 ? 1.936 0.152 -2.497 1.00 38.94 234 SER A N 1
ATOM 1584 C CA . SER A 1 226 ? 0.674 0.496 -1.774 1.00 34.14 234 SER A CA 1
ATOM 1585 C C . SER A 1 226 ? 0.232 1.964 -1.967 1.00 29.90 234 SER A C 1
ATOM 1586 O O . SER A 1 226 ? -0.984 2.227 -1.958 1.00 27.32 234 SER A O 1
ATOM 1589 N N . LYS A 1 227 ? 1.172 2.886 -2.198 1.00 27.63 235 LYS A N 1
ATOM 1590 C CA . LYS A 1 227 ? 0.905 4.343 -2.411 1.00 27.38 235 LYS A CA 1
ATOM 1591 C C . LYS A 1 227 ? -0.169 4.593 -3.485 1.00 27.30 235 LYS A C 1
ATOM 1592 O O . LYS A 1 227 ? -0.857 5.597 -3.450 1.00 25.37 235 LYS A O 1
ATOM 1594 N N . GLN A 1 228 ? -0.309 3.710 -4.469 1.00 26.73 236 GLN A N 1
ATOM 1595 C CA . GLN A 1 228 ? -1.305 3.919 -5.536 1.00 25.97 236 GLN A CA 1
ATOM 1596 C C . GLN A 1 228 ? -2.740 3.879 -4.973 1.00 21.22 236 GLN A C 1
ATOM 1597 O O . GLN A 1 228 ? -3.676 4.343 -5.630 1.00 19.35 236 GLN A O 1
ATOM 1603 N N . TRP A 1 229 ? -2.903 3.287 -3.787 1.00 21.01 237 TRP A N 1
ATOM 1604 C CA . TRP A 1 229 ? -4.216 3.160 -3.118 1.00 20.54 237 TRP A CA 1
ATOM 1605 C C . TRP A 1 229 ? -4.356 4.228 -2.021 1.00 19.43 237 TRP A C 1
ATOM 1606 O O . TRP A 1 229 ? -5.400 4.276 -1.274 1.00 20.61 237 TRP A O 1
ATOM 1617 N N . TYR A 1 230 ? -3.346 5.097 -1.893 1.00 20.90 238 TYR A N 1
ATOM 1618 C CA . TYR A 1 230 ? -3.486 6.237 -0.934 1.00 19.43 238 TYR A CA 1
ATOM 1619 C C . TYR A 1 230 ? -4.607 7.175 -1.408 1.00 18.91 238 TYR A C 1
ATOM 1620 O O . TYR A 1 230 ? -4.619 7.604 -2.559 1.00 17.47 238 TYR A O 1
ATOM 1629 N N . ASN A 1 231 ? -5.479 7.561 -0.480 1.00 17.01 239 ASN A N 1
ATOM 1630 C CA . ASN A 1 231 ? -6.500 8.604 -0.746 1.00 18.55 239 ASN A CA 1
ATOM 1631 C C . ASN A 1 231 ? -5.839 9.988 -0.665 1.00 17.54 239 ASN A C 1
ATOM 1632 O O . ASN A 1 231 ? -4.802 10.160 -0.008 1.00 17.98 239 ASN A O 1
ATOM 1637 N N . ILE A 1 232 ? -6.476 10.960 -1.308 1.00 18.21 240 ILE A N 1
ATOM 1638 C CA . ILE A 1 232 ? -5.909 12.249 -1.622 1.00 17.75 240 ILE A CA 1
ATOM 1639 C C . ILE A 1 232 ? -6.995 13.343 -1.538 1.00 18.70 240 ILE A C 1
ATOM 1640 O O . ILE A 1 232 ? -8.242 13.082 -1.689 1.00 19.10 240 ILE A O 1
ATOM 1645 N N . ILE A 1 233 ? -6.508 14.580 -1.381 1.00 16.80 241 ILE A N 1
ATOM 1646 C CA . ILE A 1 233 ? -7.306 15.759 -1.593 1.00 18.55 241 ILE A CA 1
ATOM 1647 C C . ILE A 1 233 ? -6.934 16.273 -2.984 1.00 18.09 241 ILE A C 1
ATOM 1648 O O . ILE A 1 233 ? -5.738 16.334 -3.340 1.00 17.38 241 ILE A O 1
ATOM 1653 N N . VAL A 1 234 ? -7.945 16.708 -3.726 1.00 17.61 242 VAL A N 1
ATOM 1654 C CA . VAL A 1 234 ? -7.746 17.012 -5.130 1.00 17.03 242 VAL A CA 1
ATOM 1655 C C . VAL A 1 234 ? -8.360 18.380 -5.463 1.00 18.29 242 VAL A C 1
ATOM 1656 O O . VAL A 1 234 ? -9.451 18.700 -5.003 1.00 16.48 242 VAL A O 1
ATOM 1660 N N . ALA A 1 235 ? -7.677 19.136 -6.338 1.00 17.80 243 ALA A N 1
ATOM 1661 C CA . ALA A 1 235 ? -8.148 20.404 -6.847 1.00 19.13 243 ALA A CA 1
ATOM 1662 C C . ALA A 1 235 ? -7.902 20.471 -8.363 1.00 19.33 243 ALA A C 1
ATOM 1663 O O . ALA A 1 235 ? -7.183 19.652 -8.916 1.00 19.83 243 ALA A O 1
ATOM 1665 N N . LYS A 1 236 ? -8.437 21.502 -9.015 1.00 19.70 244 LYS A N 1
ATOM 1666 C CA . LYS A 1 236 ? -7.982 21.845 -10.383 1.00 20.36 244 LYS A CA 1
ATOM 1667 C C . LYS A 1 236 ? -6.525 22.311 -10.370 1.00 23.46 244 LYS A C 1
ATOM 1668 O O . LYS A 1 236 ? -6.079 22.984 -9.449 1.00 19.19 244 LYS A O 1
ATOM 1674 N N . LYS A 1 237 ? -5.845 22.012 -11.463 1.00 24.93 245 LYS A N 1
ATOM 1675 C CA . LYS A 1 237 ? -4.407 22.299 -11.611 1.00 27.46 245 LYS A CA 1
ATOM 1676 C C . LYS A 1 237 ? -4.114 23.776 -11.326 1.00 29.03 245 LYS A C 1
ATOM 1677 O O . LYS A 1 237 ? -3.081 24.047 -10.763 1.00 30.60 245 LYS A O 1
ATOM 1681 N N . ASP A 1 238 ? -4.994 24.721 -11.667 1.00 28.42 246 ASP A N 1
ATOM 1682 C CA . ASP A 1 238 ? -4.676 26.149 -11.456 1.00 30.23 246 ASP A CA 1
ATOM 1683 C C . ASP A 1 238 ? -5.185 26.675 -10.108 1.00 27.49 246 ASP A C 1
ATOM 1684 O O . ASP A 1 238 ? -5.250 27.905 -9.921 1.00 25.67 246 ASP A O 1
ATOM 1689 N N . TRP A 1 239 ? -5.476 25.794 -9.142 1.00 22.93 247 TRP A N 1
ATOM 1690 C CA . TRP A 1 239 ? -5.983 26.237 -7.817 1.00 22.28 247 TRP A CA 1
ATOM 1691 C C . TRP A 1 239 ? -5.028 27.247 -7.163 1.00 22.73 247 TRP A C 1
ATOM 1692 O O . TRP A 1 239 ? -5.444 28.057 -6.327 1.00 22.77 247 TRP A O 1
ATOM 1703 N N . GLU A 1 240 ? -3.739 27.193 -7.476 1.00 22.38 248 GLU A N 1
ATOM 1704 C CA . GLU A 1 240 ? -2.761 27.994 -6.673 1.00 26.07 248 GLU A CA 1
ATOM 1705 C C . GLU A 1 240 ? -2.820 29.472 -7.079 1.00 27.09 248 GLU A C 1
ATOM 1706 O O . GLU A 1 240 ? -2.423 30.348 -6.305 1.00 30.46 248 GLU A O 1
ATOM 1712 N N . THR A 1 241 ? -3.426 29.766 -8.220 1.00 25.70 249 THR A N 1
ATOM 1713 C CA . THR A 1 241 ? -3.638 31.140 -8.618 1.00 28.50 249 THR A CA 1
ATOM 1714 C C . THR A 1 241 ? -5.037 31.616 -8.223 1.00 31.36 249 THR A C 1
ATOM 1715 O O . THR A 1 241 ? -5.412 32.757 -8.502 1.00 33.40 249 THR A O 1
ATOM 1719 N N . SER A 1 242 ? -5.788 30.766 -7.541 1.00 28.20 250 SER A N 1
ATOM 1720 C CA . SER A 1 242 ? -7.145 31.070 -7.148 1.00 26.12 250 SER A CA 1
ATOM 1721 C C . SER A 1 242 ? -7.131 32.024 -5.943 1.00 27.32 250 SER A C 1
ATOM 1722 O O . SER A 1 242 ? -6.259 31.937 -5.079 1.00 24.21 250 SER A O 1
ATOM 1725 N N . PRO A 1 243 ? -8.154 32.895 -5.819 1.00 29.78 251 PRO A N 1
ATOM 1726 C CA . PRO A 1 243 ? -8.270 33.716 -4.610 1.00 27.55 251 PRO A CA 1
ATOM 1727 C C . PRO A 1 243 ? -8.436 32.844 -3.356 1.00 26.18 251 PRO A C 1
ATOM 1728 O O . PRO A 1 243 ? -8.250 33.328 -2.231 1.00 28.01 251 PRO A O 1
ATOM 1732 N N . LYS A 1 244 ? -8.774 31.569 -3.515 1.00 22.76 252 LYS A N 1
ATOM 1733 C CA . LYS A 1 244 ? -9.027 30.706 -2.307 1.00 23.16 252 LYS A CA 1
ATOM 1734 C C . LYS A 1 244 ? -7.787 29.862 -1.940 1.00 21.00 252 LYS A C 1
ATOM 1735 O O . LYS A 1 244 ? -7.817 29.059 -1.008 1.00 19.95 252 LYS A O 1
ATOM 1741 N N . ALA A 1 245 ? -6.688 30.063 -2.642 1.00 19.53 253 ALA A N 1
ATOM 1742 C CA . ALA A 1 245 ? -5.467 29.275 -2.431 1.00 20.86 253 ALA A CA 1
ATOM 1743 C C . ALA A 1 245 ? -4.973 29.375 -0.980 1.00 21.90 253 ALA A C 1
ATOM 1744 O O . ALA A 1 245 ? -4.644 28.344 -0.356 1.00 23.74 253 ALA A O 1
ATOM 1746 N N . ASP A 1 246 ? -4.937 30.583 -0.398 1.00 25.36 254 ASP A N 1
ATOM 1747 C CA . ASP A 1 246 ? -4.506 30.677 1.014 1.00 24.63 254 ASP A CA 1
ATOM 1748 C C . ASP A 1 246 ? -5.395 29.789 1.903 1.00 23.83 254 ASP A C 1
ATOM 1749 O O . ASP A 1 246 ? -4.884 29.113 2.796 1.00 21.12 254 ASP A O 1
ATOM 1754 N N . ALA A 1 247 ? -6.722 29.882 1.746 1.00 20.45 255 ALA A N 1
ATOM 1755 C CA . ALA A 1 247 ? -7.681 29.121 2.585 1.00 21.57 255 ALA A CA 1
ATOM 1756 C C . ALA A 1 247 ? -7.509 27.615 2.392 1.00 19.17 255 ALA A C 1
ATOM 1757 O O . ALA A 1 247 ? -7.594 26.845 3.362 1.00 19.92 255 ALA A O 1
ATOM 1759 N N . ILE A 1 248 ? -7.234 27.218 1.156 1.00 19.00 256 ILE A N 1
ATOM 1760 C CA . ILE A 1 248 ? -7.034 25.796 0.845 1.00 20.92 256 ILE A CA 1
ATOM 1761 C C . ILE A 1 248 ? -5.778 25.275 1.564 1.00 20.32 256 ILE A C 1
ATOM 1762 O O . ILE A 1 248 ? -5.769 24.171 2.130 1.00 21.04 256 ILE A O 1
ATOM 1767 N N . LYS A 1 249 ? -4.723 26.087 1.582 1.00 20.05 257 LYS A N 1
ATOM 1768 C CA . LYS A 1 249 ? -3.493 25.672 2.281 1.00 21.42 257 LYS A CA 1
ATOM 1769 C C . LYS A 1 249 ? -3.727 25.524 3.798 1.00 21.70 257 LYS A C 1
ATOM 1770 O O . LYS A 1 249 ? -3.139 24.685 4.404 1.00 21.03 257 LYS A O 1
ATOM 1776 N N . LYS A 1 250 ? -4.608 26.307 4.395 1.00 22.17 258 LYS A N 1
ATOM 1777 C CA . LYS A 1 250 ? -4.938 26.171 5.796 1.00 22.64 258 LYS A CA 1
ATOM 1778 C C . LYS A 1 250 ? -5.766 24.904 6.047 1.00 22.05 258 LYS A C 1
ATOM 1779 O O . LYS A 1 250 ? -5.599 24.254 7.078 1.00 19.14 258 LYS A O 1
ATOM 1783 N N . VAL A 1 251 ? -6.653 24.554 5.110 1.00 20.17 259 VAL A N 1
ATOM 1784 C CA . VAL A 1 251 ? -7.469 23.372 5.297 1.00 21.50 259 VAL A CA 1
ATOM 1785 C C . VAL A 1 251 ? -6.549 22.138 5.280 1.00 19.73 259 VAL A C 1
ATOM 1786 O O . VAL A 1 251 ? -6.712 21.189 6.052 1.00 18.39 259 VAL A O 1
ATOM 1790 N N . ILE A 1 252 ? -5.578 22.164 4.370 1.00 19.39 260 ILE A N 1
ATOM 1791 C CA . ILE A 1 252 ? -4.649 21.064 4.287 1.00 21.38 260 ILE A CA 1
ATOM 1792 C C . ILE A 1 252 ? -3.866 20.996 5.585 1.00 20.11 260 ILE A C 1
ATOM 1793 O O . ILE A 1 252 ? -3.691 19.912 6.099 1.00 23.52 260 ILE A O 1
ATOM 1798 N N . ALA A 1 253 ? -3.425 22.149 6.094 1.00 20.78 261 ALA A N 1
ATOM 1799 C CA . ALA A 1 253 ? -2.682 22.149 7.353 1.00 20.94 261 ALA A CA 1
ATOM 1800 C C . ALA A 1 253 ? -3.538 21.533 8.469 1.00 21.43 261 ALA A C 1
ATOM 1801 O O . ALA A 1 253 ? -3.013 20.756 9.311 1.00 20.91 261 ALA A O 1
ATOM 1803 N N . ALA A 1 254 ? -4.834 21.876 8.508 1.00 19.52 262 ALA A N 1
ATOM 1804 C CA . ALA A 1 254 ? -5.709 21.335 9.525 1.00 18.36 262 ALA A CA 1
ATOM 1805 C C . ALA A 1 254 ? -5.876 19.823 9.333 1.00 19.03 262 ALA A C 1
ATOM 1806 O O . ALA A 1 254 ? -5.821 19.110 10.296 1.00 21.29 262 ALA A O 1
ATOM 1808 N N . TYR A 1 255 ? -6.092 19.330 8.107 1.00 17.95 263 TYR A N 1
ATOM 1809 C CA . TYR A 1 255 ? -6.187 17.866 7.908 1.00 18.17 263 TYR A CA 1
ATOM 1810 C C . TYR A 1 255 ? -4.918 17.185 8.478 1.00 19.36 263 TYR A C 1
ATOM 1811 O O . TYR A 1 255 ? -4.986 16.198 9.192 1.00 18.45 263 TYR A O 1
ATOM 1820 N N . HIS A 1 256 ? -3.736 17.712 8.155 1.00 18.80 264 HIS A N 1
ATOM 1821 C CA . HIS A 1 256 ? -2.496 17.078 8.531 1.00 19.18 264 HIS A CA 1
ATOM 1822 C C . HIS A 1 256 ? -2.107 17.433 9.983 1.00 21.73 264 HIS A C 1
ATOM 1823 O O . HIS A 1 256 ? -0.971 17.830 10.282 1.00 24.61 264 HIS A O 1
ATOM 1830 N N . THR A 1 257 ? -3.011 17.280 10.924 1.00 23.72 265 THR A N 1
ATOM 1831 C CA . THR A 1 257 ? -2.646 17.509 12.335 1.00 23.95 265 THR A CA 1
ATOM 1832 C C . THR A 1 257 ? -2.669 16.184 13.091 1.00 27.65 265 THR A C 1
ATOM 1833 O O . THR A 1 257 ? -3.294 15.174 12.646 1.00 26.07 265 THR A O 1
ATOM 1837 N N . ASP A 1 258 ? -2.007 16.188 14.242 1.00 26.97 266 ASP A N 1
ATOM 1838 C CA . ASP A 1 258 ? -2.108 15.036 15.121 1.00 31.69 266 ASP A CA 1
ATOM 1839 C C . ASP A 1 258 ? -3.573 14.866 15.532 1.00 26.57 266 ASP A C 1
ATOM 1840 O O . ASP A 1 258 ? -4.062 13.746 15.633 1.00 24.23 266 ASP A O 1
ATOM 1845 N N . ASP A 1 259 ? -4.255 15.976 15.736 1.00 24.98 267 ASP A N 1
ATOM 1846 C CA . ASP A 1 259 ? -5.651 15.924 16.213 1.00 26.35 267 ASP A CA 1
ATOM 1847 C C . ASP A 1 259 ? -6.507 15.152 15.198 1.00 24.45 267 ASP A C 1
ATOM 1848 O O . ASP A 1 259 ? -7.274 14.243 15.547 1.00 26.71 267 ASP A O 1
ATOM 1853 N N . VAL A 1 260 ? -6.378 15.518 13.934 1.00 21.57 268 VAL A N 1
ATOM 1854 C CA . VAL A 1 260 ? -7.179 14.867 12.900 1.00 20.60 268 VAL A CA 1
ATOM 1855 C C . VAL A 1 260 ? -6.766 13.399 12.699 1.00 21.52 268 VAL A C 1
ATOM 1856 O O . VAL A 1 260 ? -7.612 12.537 12.475 1.00 18.82 268 VAL A O 1
ATOM 1860 N N . LYS A 1 261 ? -5.464 13.128 12.785 1.00 23.53 269 LYS A N 1
ATOM 1861 C CA . LYS A 1 261 ? -4.936 11.787 12.732 1.00 26.75 269 LYS A CA 1
ATOM 1862 C C . LYS A 1 261 ? -5.736 10.929 13.722 1.00 27.24 269 LYS A C 1
ATOM 1863 O O . LYS A 1 261 ? -6.291 9.889 13.352 1.00 25.74 269 LYS A O 1
ATOM 1869 N N . LYS A 1 262 ? -5.847 11.399 14.973 1.00 25.67 270 LYS A N 1
ATOM 1870 C CA . LYS A 1 262 ? -6.501 10.641 16.033 1.00 24.76 270 LYS A CA 1
ATOM 1871 C C . LYS A 1 262 ? -7.990 10.530 15.739 1.00 22.04 270 LYS A C 1
ATOM 1872 O O . LYS A 1 262 ? -8.566 9.508 15.979 1.00 21.31 270 LYS A O 1
ATOM 1876 N N . VAL A 1 263 ? -8.613 11.607 15.283 1.00 21.63 271 VAL A N 1
ATOM 1877 C CA . VAL A 1 263 ? -10.046 11.557 15.020 1.00 22.04 271 VAL A CA 1
ATOM 1878 C C . VAL A 1 263 ? -10.321 10.504 13.926 1.00 22.25 271 VAL A C 1
ATOM 1879 O O . VAL A 1 263 ? -11.279 9.739 14.029 1.00 25.13 271 VAL A O 1
ATOM 1883 N N . ILE A 1 264 ? -9.479 10.435 12.906 1.00 19.50 272 ILE A N 1
ATOM 1884 C CA . ILE A 1 264 ? -9.736 9.488 11.799 1.00 22.03 272 ILE A CA 1
ATOM 1885 C C . ILE A 1 264 ? -9.694 8.049 12.324 1.00 24.25 272 ILE A C 1
ATOM 1886 O O . ILE A 1 264 ? -10.582 7.257 12.015 1.00 26.29 272 ILE A O 1
ATOM 1891 N N . GLU A 1 265 ? -8.673 7.736 13.130 1.00 22.41 273 GLU A N 1
ATOM 1892 C CA . GLU A 1 265 ? -8.476 6.419 13.692 1.00 25.75 273 GLU A CA 1
ATOM 1893 C C . GLU A 1 265 ? -9.663 6.083 14.594 1.00 25.64 273 GLU A C 1
ATOM 1894 O O . GLU A 1 265 ? -10.283 5.048 14.450 1.00 27.24 273 GLU A O 1
ATOM 1900 N N . GLU A 1 266 ? -10.012 7.012 15.454 1.00 24.85 274 GLU A N 1
ATOM 1901 C CA . GLU A 1 266 ? -11.073 6.752 16.434 1.00 25.83 274 GLU A CA 1
ATOM 1902 C C . GLU A 1 266 ? -12.437 6.644 15.726 1.00 23.89 274 GLU A C 1
ATOM 1903 O O . GLU A 1 266 ? -13.157 5.680 15.9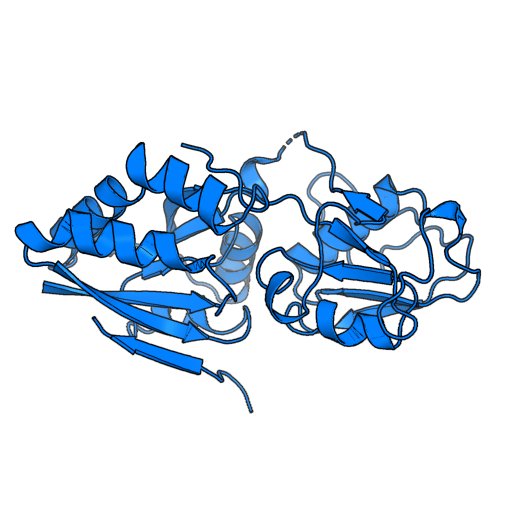30 1.00 23.17 274 GLU A O 1
ATOM 1909 N N . SER A 1 267 ? -12.796 7.651 14.915 1.00 24.40 275 SER A N 1
ATOM 1910 C CA . SER A 1 267 ? -14.152 7.758 14.322 1.00 25.47 275 SER A CA 1
ATOM 1911 C C . SER A 1 267 ? -14.397 6.673 13.249 1.00 28.37 275 SER A C 1
ATOM 1912 O O . SER A 1 267 ? -15.555 6.325 12.971 1.00 25.61 275 SER A O 1
ATOM 1915 N N . SER A 1 268 ? -13.335 6.098 12.678 1.00 25.66 276 SER A N 1
ATOM 1916 C CA . SER A 1 268 ? -13.476 4.978 11.708 1.00 25.91 276 SER A CA 1
ATOM 1917 C C . SER A 1 268 ? -13.190 3.629 12.382 1.00 25.82 276 SER A C 1
ATOM 1918 O O . SER A 1 268 ? -13.104 2.610 11.712 1.00 24.20 276 SER A O 1
ATOM 1921 N N . ASP A 1 269 ? -12.893 3.620 13.686 1.00 28.63 277 ASP A N 1
ATOM 1922 C CA . ASP A 1 269 ? -12.513 2.341 14.374 1.00 29.39 277 ASP A CA 1
ATOM 1923 C C . ASP A 1 269 ? -11.311 1.668 13.697 1.00 27.51 277 ASP A C 1
ATOM 1924 O O . ASP A 1 269 ? -11.192 0.441 13.715 1.00 23.79 277 ASP A O 1
ATOM 1929 N N . GLY A 1 270 ? -10.358 2.448 13.165 1.00 26.90 278 GLY A N 1
ATOM 1930 C CA . GLY A 1 270 ? -9.191 1.801 12.528 1.00 23.56 278 GLY A CA 1
ATOM 1931 C C . GLY A 1 270 ? -9.406 1.459 11.044 1.00 22.79 278 GLY A C 1
ATOM 1932 O O . GLY A 1 270 ? -8.452 1.126 10.356 1.00 25.19 278 GLY A O 1
ATOM 1933 N N . LEU A 1 271 ? -10.623 1.527 10.515 1.00 23.13 279 LEU A N 1
ATOM 1934 C CA . LEU A 1 271 ? -10.838 1.206 9.061 1.00 23.96 279 LEU A CA 1
ATOM 1935 C C . LEU A 1 271 ? -9.982 2.123 8.159 1.00 22.36 279 LEU A C 1
ATOM 1936 O O . LEU A 1 271 ? -9.465 1.674 7.145 1.00 21.88 279 LEU A O 1
ATOM 1941 N N . ASP A 1 272 ? -9.811 3.391 8.518 1.00 21.78 280 ASP A N 1
ATOM 1942 C CA . ASP A 1 272 ? -8.996 4.296 7.705 1.00 23.17 280 ASP A CA 1
ATOM 1943 C C . ASP A 1 272 ? -7.647 4.547 8.392 1.00 25.37 280 ASP A C 1
ATOM 1944 O O . ASP A 1 272 ? -7.586 4.985 9.570 1.00 22.96 280 ASP A O 1
ATOM 1949 N N . GLN A 1 273 ? -6.575 4.360 7.644 1.00 24.01 281 GLN A N 1
ATOM 1950 C CA . GLN A 1 273 ? -5.246 4.476 8.212 1.00 24.72 281 GLN A CA 1
ATOM 1951 C C . GLN A 1 273 ? -4.547 5.731 7.666 1.00 24.48 281 GLN A C 1
ATOM 1952 O O . GLN A 1 273 ? -4.133 5.758 6.501 1.00 25.20 281 GLN A O 1
ATOM 1958 N N . PRO A 1 274 ? -4.377 6.765 8.491 1.00 22.25 282 PRO A N 1
ATOM 1959 C CA . PRO A 1 274 ? -3.724 8.016 8.031 1.00 23.86 282 PRO A CA 1
ATOM 1960 C C . PRO A 1 274 ? -2.304 7.739 7.524 1.00 24.71 282 PRO A C 1
ATOM 1961 O O . PRO A 1 274 ? -1.624 6.884 8.075 1.00 22.56 282 PRO A O 1
ATOM 1965 N N . VAL A 1 275 ? -1.869 8.450 6.475 1.00 25.85 283 VAL A N 1
ATOM 1966 C CA . VAL A 1 275 ? -0.565 8.204 5.883 1.00 28.24 283 VAL A CA 1
ATOM 1967 C C . VAL A 1 275 ? 0.345 9.446 5.949 1.00 28.79 283 VAL A C 1
ATOM 1968 O O . VAL A 1 275 ? 1.297 9.474 5.205 1.00 39.55 283 VAL A O 1
ATOM 1972 N N . TRP A 1 276 ? 0.150 10.430 6.822 1.00 29.56 284 TRP A N 1
ATOM 1973 C CA . TRP A 1 276 ? 1.086 11.599 6.821 1.00 29.89 284 TRP A CA 1
ATOM 1974 C C . TRP A 1 276 ? 1.941 11.658 8.096 1.00 25.97 284 TRP A C 1
ATOM 1975 O O . TRP A 1 276 ? 1.697 10.887 9.020 1.00 23.97 284 TRP A O 1
#

Solvent-accessible surface area: 11625 Å² total

Sequence (260 aa):
MRGSHHHHHHTTIKIATVNRSGSEEKRWDKIQELVKKDGITLEFTEFTDYSQPNKATADGEVDLNAFQHYNFLNNWNKENGKDLVAIADTYISPIRLYSGLNGSANKYTKVEDIPANGEIAVPNDATNESRALYLLQSAGLIKLDVSGTALATVANIKENPKNLKITELDASQTARSLSSVDAAVVNNTFVTEAKLDYKKSLFKEQADNSKQWYNIIVAKKDWETSPKADAIKKVIAAYHTDDVKKVIEESSDGLDQPVW

B-factor: mean 30.35, std 11.07, range [14.39, 71.74]

Nearest PDB structures (foldseek):
  6jf1-assembly1_A  TM=1.004E+00  e=2.008E-62  Streptococcus pneumoniae TIGR4
  1p99-assembly1_A  TM=9.286E-01  e=1.431E-29  Staphylococcus aureus subsp. aureus Mu50
  4k3f-assembly1_A  TM=9.268E-01  e=5.851E-28  Pseudomonas aeruginosa PAO1
  4ib2-assembly2_B  TM=9.157E-01  e=1.618E-26  Mediterraneibacter gnavus ATCC 29149
  1xs5-assembly1_A  TM=9.224E-01  e=1.580E-25  Treponema pallidum

Secondary structure (DSSP, 8-st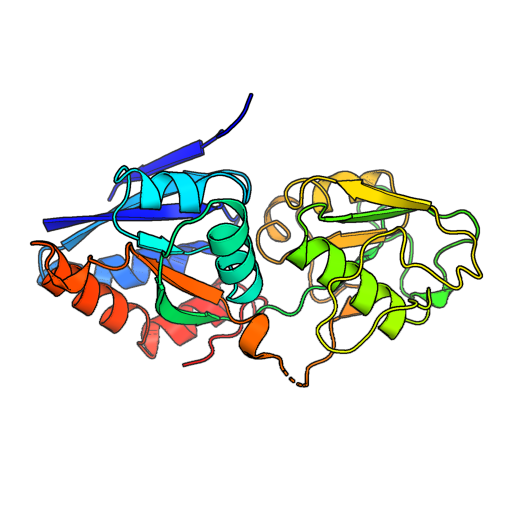ate):
----EEEEE--EEEEEEE---TTTTHHHHHHHHHHTTTTPEEEEEEESSTTSHHHHHHTTS-SEEEEEEHHHHHHHHHHHT---EEEEE-EE---EEEE-EETTEES-SSGGGSPTT-EEEEE-SHHHHHHHHHHHHHTTS-EES--TTPPP-GGGEEE-TT--EEEEE-GGGTTGGGGSSSEEEE-GGGTTTTT--GGG-SEEPPP--GGGG-EEEEE-TTGGGSTTHHHHHHHHHHHTSHHHHHHHHHHTTTSSEE--

InterPro domains:
  IPR004872 Lipoprotein NlpA family [PF03180] (36-284)
  IPR004872 Lipoprotein NlpA family [PIRSF002854] (4-277)
  IPR004872 Lipoprotein NlpA family [PTHR30429] (2-284)

CATH classification: 3.40.190.10 (+1 more: 3.40.190.10)

Foldseek 3Di:
DPFDWDKDWDCEFEEEEADADFLQCVLVVQLCVQCVVVVYTYMYTHTHADPPRVVCQVVVVGFKYFYAFQLLVVVVCVVVVADKDFPWFWWFFFWFKAFFDDPNHGPDQAPVPQAQQFEEEFADDQQRQQSVVVQCVVSVQFDFQDDDPDGDHPVRTPGGVSNYHYHHDHLLCQLVCSNPGGMYTHDLRNQVVSPHDRVSTRGTHDDDVSNRRTIGMIHHPCSCVPPCNVVVVSSNVSSPDPVSQVSNCVRSVNSIHTDD